Protein AF-A0A924IMX8-F1 (afdb_monomer)

Radius of gyration: 23.81 Å; Cα contacts (8 Å, |Δi|>4): 536; chains: 1; bounding box: 58×44×69 Å

Nearest PDB structures (foldseek):
  4q2c-assembly1_A  TM=9.270E-01  e=3.390E-22  Thermobaculum terrenum ATCC BAA-798
  4qqw-assembly2_C  TM=8.105E-01  e=8.960E-13  Thermobifida fusca YX
  4qqw-assembly5_A  TM=8.281E-01  e=1.588E-12  Thermobifida fusca YX
  4qqx-assembly6_G  TM=8.178E-01  e=2.692E-12  Thermobifida fusca YX
  4qqy-assembly1_A  TM=8.268E-01  e=4.180E-12  Thermobifida fusca YX

Mean predicted aligned error: 5.95 Å

Secondary structure (DSSP, 8-state):
---HHHHHTSEEEE-STT---EEEHHHHHHHHHHHHHHHHHHTS-HHHHHHHHHHHT--TTTHHHHHHHHHHGGGGGGSSHHHHTTS--TTHHHHHHHTT------S----HHHHHHHHHHHHHHHTS---HHHHHHHHHHHHTTTSSPPPHHHHHT--HHHH-HHHHHHHHHHHHHHHHHHHT--GGG--S---HHHHHHHHHHHHHHHHHHT-TTTS--SBS-TTSPPPPPHHHHHHHHHHHHHHHHHHTTTT-PPP-PPPPPHHHHHSS---HHHHHHHHHHHH--SS--------TTS-HHHHHHHHHHHHHHHTT---------TTS-HHHHHHHHHHHHHHHSTTS--------

Solvent-accessible surface area (backbone atoms only — not comparable to full-atom values): 19807 Å² total; per-residue (Å²): 134,84,54,75,60,29,56,51,42,42,60,62,44,70,52,59,81,88,45,50,28,29,23,25,28,59,56,50,23,43,32,14,10,33,27,34,33,47,40,55,74,55,53,51,37,65,65,59,52,49,50,46,26,63,30,25,52,36,53,85,83,44,40,53,34,51,50,13,34,55,33,24,52,25,61,49,16,37,60,16,34,37,44,5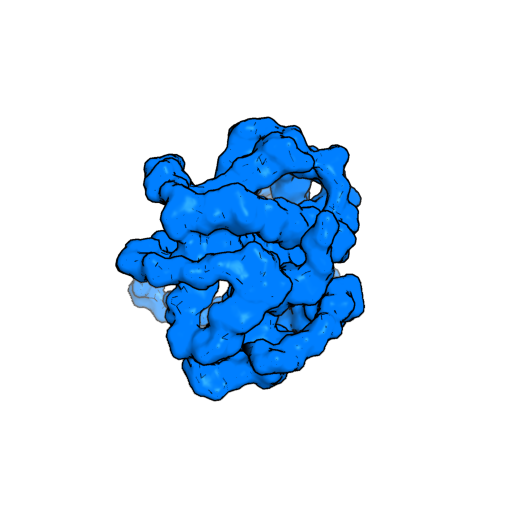8,55,68,61,88,42,89,43,50,58,57,26,31,46,66,45,75,42,77,81,52,92,74,94,68,61,73,64,38,33,37,43,9,28,39,53,45,21,52,45,32,36,74,77,43,68,33,55,70,67,36,19,47,38,49,14,27,18,34,12,14,38,86,79,52,64,57,48,76,66,61,34,66,68,62,45,52,80,41,44,46,38,72,71,32,49,52,53,44,52,50,50,55,50,50,46,23,61,70,44,72,52,55,63,89,63,47,58,76,37,44,43,72,69,36,26,52,53,48,16,52,47,36,27,55,15,43,58,59,40,65,33,55,92,62,45,62,63,80,29,71,39,53,92,65,67,73,83,73,60,64,64,65,46,43,60,52,39,40,54,32,34,55,50,46,36,51,76,68,43,57,56,51,72,62,74,94,65,76,92,73,56,64,38,75,55,72,72,48,79,74,51,74,63,33,49,50,31,44,54,48,38,75,69,55,90,62,95,79,88,85,86,88,90,73,69,90,87,70,51,64,66,58,23,50,50,51,23,48,52,48,40,28,66,76,68,59,49,72,89,85,83,87,87,72,60,95,88,57,74,62,65,65,60,47,56,54,50,51,54,43,48,49,56,68,36,70,90,43,68,76,80,80,81,89,82,132

Structure (mmCIF, N/CA/C/O backbone):
data_AF-A0A924IMX8-F1
#
_entry.id   AF-A0A924IMX8-F1
#
loop_
_atom_site.group_PDB
_atom_site.id
_atom_site.type_symbol
_atom_site.label_atom_id
_atom_site.label_alt_id
_atom_site.label_comp_id
_atom_site.label_asym_id
_atom_site.label_entity_id
_atom_site.label_seq_id
_atom_site.pdbx_PDB_ins_code
_atom_site.Cartn_x
_atom_site.Cartn_y
_atom_site.Cartn_z
_atom_site.occupancy
_atom_site.B_iso_or_equiv
_atom_site.auth_seq_id
_atom_site.auth_comp_id
_atom_site.auth_asym_id
_atom_site.auth_atom_id
_atom_site.pdbx_PDB_model_num
ATOM 1 N N . MET A 1 1 ? 8.972 4.323 -29.177 1.00 42.06 1 MET A N 1
ATOM 2 C CA . MET A 1 1 ? 7.826 3.582 -28.622 1.00 42.06 1 MET A CA 1
ATOM 3 C C . MET A 1 1 ? 8.347 2.219 -28.232 1.00 42.06 1 MET A C 1
ATOM 5 O O . MET A 1 1 ? 8.771 1.482 -29.110 1.00 42.06 1 MET A O 1
ATOM 9 N N . THR A 1 2 ? 8.465 1.963 -26.936 1.00 57.19 2 THR A N 1
ATOM 10 C CA . THR A 1 2 ? 8.770 0.636 -26.393 1.00 57.19 2 THR A CA 1
ATOM 11 C C . THR A 1 2 ? 7.554 -0.254 -26.657 1.00 57.19 2 THR A C 1
ATOM 13 O O . THR A 1 2 ? 6.433 0.172 -26.401 1.00 57.19 2 THR A O 1
ATOM 16 N N . ASP A 1 3 ? 7.763 -1.431 -27.240 1.00 71.69 3 ASP A N 1
ATOM 17 C CA . ASP A 1 3 ? 6.703 -2.412 -27.514 1.00 71.69 3 ASP A CA 1
ATOM 18 C C . ASP A 1 3 ? 6.101 -2.933 -26.191 1.00 71.69 3 ASP A C 1
ATOM 20 O O . ASP A 1 3 ? 6.837 -3.082 -25.215 1.00 71.69 3 ASP A O 1
ATOM 24 N N . GLU A 1 4 ? 4.802 -3.233 -26.112 1.00 71.06 4 GLU A N 1
ATOM 25 C CA . GLU A 1 4 ? 4.180 -3.738 -24.870 1.00 71.06 4 GLU A CA 1
ATOM 26 C C . GLU A 1 4 ? 4.840 -5.039 -24.395 1.00 71.06 4 GLU A C 1
ATOM 28 O O . GLU A 1 4 ? 5.067 -5.224 -23.195 1.00 71.06 4 GLU A O 1
ATOM 33 N N . LEU A 1 5 ? 5.263 -5.886 -25.340 1.00 77.50 5 LEU A N 1
ATOM 34 C CA . LEU A 1 5 ? 6.008 -7.110 -25.050 1.00 77.50 5 LEU A CA 1
ATOM 35 C C . LEU A 1 5 ? 7.343 -6.825 -24.339 1.00 77.50 5 LEU A C 1
ATOM 37 O O . LEU A 1 5 ? 7.773 -7.609 -23.493 1.00 77.50 5 LEU A O 1
ATOM 41 N N . SER A 1 6 ? 7.988 -5.689 -24.629 1.00 84.88 6 SER A N 1
ATOM 42 C CA . SER A 1 6 ? 9.257 -5.309 -23.989 1.00 84.88 6 SER A CA 1
ATOM 43 C C . SER A 1 6 ? 9.093 -5.039 -22.489 1.00 84.88 6 SER A C 1
ATOM 45 O O . SER A 1 6 ? 9.963 -5.410 -21.702 1.00 84.88 6 SER A O 1
ATOM 47 N N . LEU A 1 7 ? 7.953 -4.473 -22.074 1.00 91.81 7 LEU A N 1
ATOM 48 C CA . LEU A 1 7 ? 7.660 -4.191 -20.665 1.00 91.81 7 LEU A CA 1
ATOM 49 C C . LEU A 1 7 ? 7.380 -5.478 -19.878 1.00 91.81 7 LEU A C 1
ATOM 51 O O . LEU A 1 7 ? 7.683 -5.566 -18.689 1.00 91.81 7 LEU A O 1
ATOM 55 N N . GLN A 1 8 ? 6.833 -6.487 -20.555 1.00 93.06 8 GLN A N 1
ATOM 56 C CA . GLN A 1 8 ? 6.458 -7.775 -19.969 1.00 93.06 8 GLN A CA 1
ATOM 57 C C . GLN A 1 8 ? 7.639 -8.744 -19.823 1.00 93.06 8 GLN A C 1
ATOM 59 O O . GLN A 1 8 ? 7.529 -9.752 -19.129 1.00 93.06 8 GLN A O 1
ATOM 64 N N . CYS A 1 9 ? 8.783 -8.431 -20.438 1.00 93.56 9 CYS A N 1
ATOM 65 C CA . CYS A 1 9 ? 10.006 -9.223 -20.311 1.00 93.56 9 CYS A CA 1
ATOM 66 C C . CYS A 1 9 ? 10.742 -8.997 -18.978 1.00 93.56 9 CYS A C 1
ATOM 68 O O . CYS A 1 9 ? 11.601 -9.794 -18.613 1.00 93.56 9 CYS A O 1
ATOM 70 N N . LEU A 1 10 ? 10.429 -7.928 -18.242 1.00 94.94 10 LEU A N 1
ATOM 71 C CA . LEU A 1 10 ? 10.961 -7.709 -16.898 1.00 94.94 10 LEU A CA 1
ATOM 72 C C . LEU A 1 10 ? 10.147 -8.517 -15.890 1.00 94.94 10 LEU A C 1
ATOM 74 O O . LEU A 1 10 ? 8.921 -8.410 -15.863 1.00 94.94 10 LEU A O 1
ATOM 78 N N . TRP A 1 11 ? 10.805 -9.290 -15.029 1.00 95.12 11 TRP A N 1
ATOM 79 C CA . TRP A 1 11 ? 10.113 -10.091 -14.020 1.00 95.12 11 TRP A CA 1
ATOM 80 C C . TRP A 1 11 ? 9.910 -9.301 -12.719 1.00 95.12 11 TRP A C 1
ATOM 82 O O . TRP A 1 11 ? 10.781 -8.545 -12.284 1.00 95.12 11 TRP A O 1
ATOM 92 N N . GLY A 1 12 ? 8.743 -9.471 -12.095 1.00 94.31 12 GLY A N 1
ATOM 93 C CA . GLY A 1 12 ? 8.425 -8.944 -10.762 1.00 94.31 12 GLY A CA 1
ATOM 94 C C . GLY A 1 12 ? 8.467 -10.023 -9.679 1.00 94.31 12 GLY A C 1
ATOM 95 O O . GLY A 1 12 ? 8.851 -9.741 -8.537 1.00 94.31 12 GLY A O 1
ATOM 96 N N . LYS A 1 13 ? 8.113 -11.257 -10.059 1.00 93.94 13 LYS A N 1
ATOM 97 C CA . LYS A 1 13 ? 8.262 -12.489 -9.276 1.00 93.94 13 LYS A CA 1
ATOM 98 C C . LYS A 1 13 ? 8.774 -13.588 -10.205 1.00 93.94 13 LYS A C 1
ATOM 100 O O . LYS A 1 13 ? 8.393 -13.630 -11.373 1.00 93.94 13 LYS A O 1
ATOM 105 N N . TRP A 1 14 ? 9.605 -14.469 -9.677 1.00 91.50 14 TRP A N 1
ATOM 106 C CA . TRP A 1 14 ? 10.077 -15.655 -10.377 1.00 91.50 14 TRP A CA 1
ATOM 107 C C . TRP A 1 14 ? 9.652 -16.886 -9.587 1.00 91.50 14 TRP A C 1
ATOM 109 O O . TRP A 1 14 ? 9.568 -16.804 -8.357 1.00 91.50 14 TRP A O 1
ATOM 119 N N . GLY A 1 15 ? 9.377 -17.994 -10.274 1.00 84.00 15 GLY A N 1
ATOM 120 C CA . GLY A 1 15 ? 9.162 -19.276 -9.614 1.00 84.00 15 GLY A CA 1
ATOM 121 C C . GLY A 1 15 ? 10.414 -19.795 -8.914 1.00 84.00 15 GLY A C 1
ATOM 122 O O . GLY A 1 15 ? 11.356 -19.062 -8.603 1.00 84.00 15 GLY A O 1
ATOM 123 N N . GLN A 1 16 ? 10.435 -21.097 -8.651 1.00 82.25 16 GLN A N 1
ATOM 124 C CA . GLN A 1 16 ? 11.673 -21.738 -8.207 1.00 82.25 16 GLN A CA 1
ATOM 125 C C . GLN A 1 16 ? 12.771 -21.560 -9.281 1.00 82.25 16 GLN A C 1
ATOM 127 O O . GLN A 1 16 ? 12.439 -21.338 -10.443 1.00 82.25 16 GLN A O 1
ATOM 132 N N . PRO A 1 17 ? 14.070 -21.650 -8.943 1.00 74.19 17 PRO A N 1
ATOM 133 C CA . PRO A 1 17 ? 15.156 -21.352 -9.888 1.00 74.19 17 PRO A CA 1
ATOM 134 C C . PRO A 1 17 ? 15.075 -22.088 -11.238 1.00 74.19 17 PRO A C 1
ATOM 136 O O . PRO A 1 17 ? 15.415 -21.505 -12.266 1.00 74.19 17 PRO A O 1
ATOM 139 N N . ASP A 1 18 ? 14.567 -23.325 -11.241 1.00 77.69 18 ASP A N 1
ATOM 140 C CA . ASP A 1 18 ? 14.391 -24.161 -12.440 1.00 77.69 18 ASP A CA 1
ATOM 141 C C . ASP A 1 18 ? 12.997 -24.042 -13.088 1.00 77.69 18 ASP A C 1
ATOM 143 O O . ASP A 1 18 ? 12.737 -24.639 -14.134 1.00 77.69 18 ASP A O 1
ATOM 147 N N . ASP A 1 19 ? 12.082 -23.295 -12.467 1.00 82.62 19 ASP A N 1
ATOM 148 C CA . ASP A 1 19 ? 10.730 -23.069 -12.965 1.00 82.62 19 ASP A CA 1
ATOM 149 C C . ASP A 1 19 ? 10.773 -22.030 -14.100 1.00 82.62 19 ASP A C 1
ATOM 151 O O . ASP A 1 19 ? 11.263 -20.913 -13.896 1.00 82.62 19 ASP A O 1
ATOM 155 N N . PRO A 1 20 ? 10.292 -22.370 -15.310 1.00 86.69 20 PRO A N 1
ATOM 156 C CA . PRO A 1 20 ? 10.234 -21.425 -16.416 1.00 86.69 20 PRO A CA 1
ATOM 157 C C . PRO A 1 20 ? 9.101 -20.406 -16.262 1.00 86.69 20 PRO A C 1
ATOM 159 O O . PRO A 1 20 ? 8.987 -19.513 -17.104 1.00 86.69 20 PRO A O 1
ATOM 162 N N . SER A 1 21 ? 8.256 -20.531 -15.238 1.00 91.81 21 SER A N 1
ATOM 163 C CA . SER A 1 21 ? 7.191 -19.581 -14.973 1.00 91.81 21 SER A CA 1
ATOM 164 C C . SER A 1 21 ? 7.691 -18.362 -14.203 1.00 91.81 21 SER A C 1
ATOM 166 O O . SER A 1 21 ? 8.491 -18.432 -13.266 1.00 91.81 21 SER A O 1
ATOM 168 N N . PHE A 1 22 ? 7.184 -17.206 -14.606 1.00 94.19 22 PHE A N 1
ATOM 169 C CA . PHE A 1 22 ? 7.437 -15.957 -13.918 1.00 94.19 22 PHE A CA 1
ATOM 170 C C . PHE A 1 22 ? 6.219 -15.053 -14.020 1.00 94.19 22 PHE A C 1
ATOM 172 O O . PHE A 1 22 ? 5.336 -15.208 -14.869 1.00 94.19 22 PHE A O 1
ATOM 179 N N . HIS A 1 23 ? 6.174 -14.082 -13.125 1.00 96.38 23 HIS A N 1
ATOM 180 C CA . HIS A 1 23 ? 5.163 -13.051 -13.153 1.00 96.38 23 HIS A CA 1
ATOM 181 C C . HIS A 1 23 ? 5.798 -11.752 -13.659 1.00 96.38 23 HIS A C 1
ATOM 183 O O . HIS A 1 23 ? 6.709 -11.234 -12.995 1.00 96.38 23 HIS A O 1
ATOM 189 N N . PRO A 1 24 ? 5.372 -11.227 -14.826 1.00 97.25 24 PRO 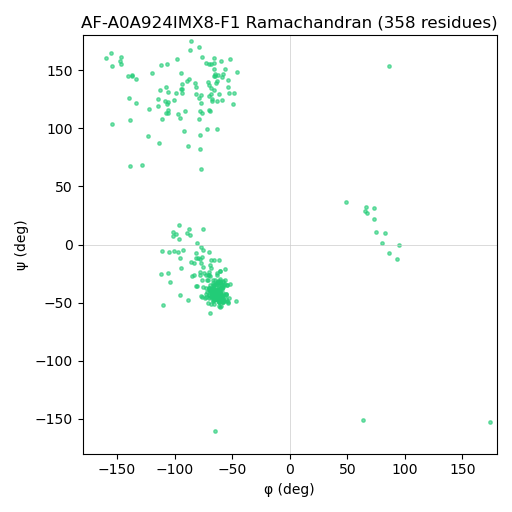A N 1
ATOM 190 C CA . PRO A 1 24 ? 5.869 -9.961 -15.344 1.00 97.25 24 PRO A CA 1
ATOM 191 C C . PRO A 1 24 ? 5.717 -8.843 -14.317 1.00 97.25 24 PRO A C 1
ATOM 193 O O . PRO A 1 24 ? 4.710 -8.761 -13.614 1.00 97.25 24 PRO A O 1
ATOM 196 N N . LEU A 1 25 ? 6.706 -7.955 -14.251 1.00 97.75 25 LEU A N 1
ATOM 197 C CA . LEU A 1 25 ? 6.714 -6.822 -13.331 1.00 97.75 25 LEU A CA 1
ATOM 198 C C . LEU A 1 25 ? 5.453 -5.976 -13.508 1.00 97.75 25 LEU A C 1
ATOM 200 O O . LEU A 1 25 ? 4.776 -5.687 -12.533 1.00 97.75 25 LEU A O 1
ATOM 204 N N . VAL A 1 26 ? 5.090 -5.661 -14.752 1.00 98.00 26 VAL A N 1
ATOM 205 C CA . VAL A 1 26 ? 3.876 -4.891 -15.051 1.00 98.00 26 VAL A CA 1
ATOM 206 C C . VAL A 1 26 ? 2.587 -5.591 -14.613 1.00 98.00 26 VAL A C 1
ATOM 208 O O . VAL A 1 26 ? 1.653 -4.907 -14.220 1.00 98.00 26 VAL A O 1
ATOM 211 N N . CYS A 1 27 ? 2.531 -6.927 -14.618 1.00 98.25 27 CYS A N 1
ATOM 212 C CA . CYS A 1 27 ? 1.375 -7.661 -14.096 1.00 98.25 27 CYS A CA 1
ATOM 213 C C . CYS A 1 27 ? 1.303 -7.533 -12.563 1.00 98.25 27 CYS A C 1
ATOM 215 O O . CYS A 1 27 ? 0.253 -7.158 -12.050 1.00 98.25 27 CYS A O 1
ATOM 217 N N . HIS A 1 28 ? 2.438 -7.668 -11.856 1.00 98.50 28 HIS A N 1
ATOM 218 C CA . HIS A 1 28 ? 2.502 -7.466 -10.396 1.00 98.50 28 HIS A CA 1
ATOM 219 C C . HIS A 1 28 ? 2.074 -6.047 -10.009 1.00 98.50 28 HIS A C 1
ATOM 221 O O . HIS A 1 28 ? 1.323 -5.828 -9.063 1.00 98.50 28 HIS A O 1
ATOM 227 N N . MET A 1 29 ? 2.542 -5.053 -10.764 1.00 98.62 29 MET A N 1
ATOM 228 C CA . MET A 1 29 ? 2.187 -3.649 -10.555 1.00 98.62 29 MET A CA 1
ATOM 229 C C . MET A 1 29 ? 0.678 -3.420 -10.729 1.00 98.62 29 MET A C 1
ATOM 231 O O . MET A 1 29 ? 0.075 -2.695 -9.935 1.00 98.62 29 MET A O 1
ATOM 235 N N . ILE A 1 30 ? 0.053 -4.075 -11.714 1.00 98.81 30 ILE A N 1
ATOM 236 C CA . ILE A 1 30 ? -1.403 -4.050 -11.890 1.00 98.81 30 ILE A CA 1
ATOM 237 C C . ILE A 1 30 ? -2.101 -4.718 -10.704 1.00 98.81 30 ILE A C 1
ATOM 239 O O . ILE A 1 30 ? -3.023 -4.112 -10.159 1.00 98.81 30 ILE A O 1
ATOM 243 N N . ASP A 1 31 ? -1.649 -5.898 -10.271 1.00 98.81 31 ASP A N 1
ATOM 244 C CA . ASP A 1 31 ? -2.217 -6.634 -9.132 1.00 98.81 31 ASP A CA 1
ATOM 245 C C . ASP A 1 31 ? -2.251 -5.763 -7.869 1.00 98.81 31 ASP A C 1
ATOM 247 O O . ASP A 1 31 ? -3.296 -5.603 -7.234 1.00 98.81 31 ASP A O 1
ATOM 251 N N . VAL A 1 32 ? -1.133 -5.113 -7.543 1.00 98.75 32 VAL A N 1
ATOM 252 C CA . VAL A 1 32 ? -1.042 -4.222 -6.378 1.00 98.75 32 VAL A CA 1
ATOM 253 C C . VAL A 1 32 ? -1.928 -2.986 -6.538 1.00 98.75 32 VAL A C 1
ATOM 255 O O . VAL A 1 32 ? -2.610 -2.595 -5.588 1.00 98.75 32 VAL A O 1
ATOM 258 N N . GLY A 1 33 ? -1.988 -2.394 -7.733 1.00 98.69 33 GLY A N 1
ATOM 259 C CA . GLY A 1 33 ? -2.858 -1.247 -7.997 1.00 98.69 33 GLY A CA 1
ATOM 260 C C . GLY A 1 33 ? -4.349 -1.573 -7.845 1.00 98.69 33 GLY A C 1
ATOM 261 O O . GLY A 1 33 ? -5.074 -0.831 -7.176 1.00 98.69 33 GLY A O 1
ATOM 262 N N . VAL A 1 34 ? -4.818 -2.709 -8.381 1.00 98.75 34 VAL A N 1
ATOM 263 C CA . VAL A 1 34 ? -6.230 -3.124 -8.244 1.00 98.75 34 VAL A CA 1
ATOM 264 C C . VAL A 1 34 ? -6.577 -3.560 -6.820 1.00 98.75 34 VAL A C 1
ATOM 266 O O . VAL A 1 34 ? -7.707 -3.354 -6.372 1.00 98.75 34 VAL A O 1
ATOM 269 N N . VAL A 1 35 ? -5.621 -4.119 -6.073 1.00 98.75 35 VAL A N 1
ATOM 270 C CA . VAL A 1 35 ? -5.811 -4.407 -4.647 1.00 98.75 35 VAL A CA 1
ATOM 271 C C . VAL A 1 35 ? -5.925 -3.110 -3.849 1.00 98.75 35 VAL A C 1
ATOM 273 O O . VAL A 1 35 ? -6.836 -2.997 -3.029 1.00 98.75 35 VAL A O 1
ATOM 276 N N . ALA A 1 36 ? -5.064 -2.120 -4.094 1.00 98.56 36 ALA A N 1
ATOM 277 C CA . ALA A 1 36 ? -5.143 -0.820 -3.427 1.00 98.56 36 ALA A CA 1
ATOM 278 C C . ALA A 1 36 ? -6.482 -0.115 -3.713 1.00 98.56 36 ALA A C 1
ATOM 280 O O . ALA A 1 36 ? -7.119 0.395 -2.787 1.00 98.56 36 ALA A O 1
ATOM 281 N N . GLU A 1 37 ? -6.958 -0.164 -4.963 1.00 97.94 37 GLU A N 1
ATOM 282 C CA . GLU A 1 37 ? -8.293 0.308 -5.350 1.00 97.94 37 GLU A CA 1
ATOM 283 C C . GLU A 1 37 ? -9.402 -0.414 -4.564 1.00 97.94 37 GLU A C 1
ATOM 285 O O . GLU A 1 37 ? -10.296 0.220 -3.992 1.00 97.94 37 GLU A O 1
ATOM 290 N N . ALA A 1 38 ? -9.333 -1.744 -4.481 1.00 97.62 38 ALA A N 1
ATOM 291 C CA . ALA A 1 38 ? -10.327 -2.544 -3.776 1.00 97.62 38 ALA A CA 1
ATOM 292 C C . ALA A 1 38 ? -10.314 -2.296 -2.256 1.00 97.62 38 ALA A C 1
ATOM 294 O O . ALA A 1 38 ? -11.385 -2.206 -1.648 1.00 97.62 38 ALA A O 1
ATOM 295 N N . LEU A 1 39 ? -9.135 -2.138 -1.645 1.00 96.94 39 LEU A N 1
ATOM 296 C CA . LEU A 1 39 ? -8.973 -1.770 -0.234 1.00 96.94 39 LEU A CA 1
ATOM 297 C C . LEU A 1 39 ? -9.597 -0.402 0.047 1.00 96.94 39 LEU A C 1
ATOM 299 O O . LEU A 1 39 ? -10.382 -0.262 0.989 1.00 96.94 39 LEU A O 1
ATOM 303 N N . LEU A 1 40 ? -9.312 0.590 -0.799 1.00 95.81 40 LEU A N 1
ATOM 304 C CA . LEU A 1 40 ? -9.892 1.926 -0.693 1.00 95.81 40 LEU A CA 1
ATOM 305 C C . LEU A 1 40 ? -11.424 1.877 -0.789 1.00 95.81 40 LEU A C 1
ATOM 307 O O . LEU A 1 40 ? -12.112 2.494 0.022 1.00 95.81 40 LEU A O 1
ATOM 311 N N . ALA A 1 41 ? -11.965 1.133 -1.755 1.00 93.69 41 ALA A N 1
ATOM 312 C CA . ALA A 1 41 ? -13.400 1.092 -2.017 1.00 93.69 41 ALA A CA 1
ATOM 313 C C . ALA A 1 41 ? -14.195 0.270 -0.988 1.00 93.69 41 ALA A C 1
ATOM 315 O O . ALA A 1 41 ? -15.334 0.625 -0.671 1.00 93.69 41 ALA A O 1
ATOM 316 N N . ARG A 1 42 ? -13.629 -0.839 -0.495 1.00 91.25 42 ARG A N 1
ATOM 317 C CA . ARG A 1 42 ? -14.377 -1.856 0.269 1.00 91.25 42 ARG A CA 1
ATOM 318 C C . ARG A 1 42 ? -13.993 -1.943 1.739 1.00 91.25 42 ARG A C 1
ATOM 320 O O . ARG A 1 42 ? -14.828 -2.364 2.533 1.00 91.25 42 ARG A O 1
ATOM 327 N N . VAL A 1 43 ? -12.774 -1.546 2.100 1.00 90.62 43 VAL A N 1
ATOM 328 C CA . VAL A 1 43 ? -12.232 -1.750 3.452 1.00 90.62 43 VAL A CA 1
ATOM 329 C C . VAL A 1 43 ? -12.109 -0.424 4.195 1.00 90.62 43 VAL A C 1
ATOM 331 O O . VAL A 1 43 ? -12.642 -0.278 5.296 1.00 90.62 43 VAL A O 1
ATOM 334 N N . LEU A 1 44 ? -11.460 0.573 3.587 1.00 90.88 44 LEU A N 1
ATOM 335 C CA . LEU A 1 44 ? -11.152 1.825 4.274 1.00 90.88 44 LEU A CA 1
ATOM 336 C C . LEU A 1 44 ? -12.416 2.657 4.584 1.00 90.88 44 LEU A C 1
ATOM 338 O O . LEU A 1 44 ? -13.274 2.859 3.714 1.00 90.88 44 LEU A O 1
ATOM 342 N N . PRO A 1 45 ? -12.544 3.197 5.813 1.00 87.81 45 PRO A N 1
ATOM 343 C CA . PRO A 1 45 ? -13.659 4.068 6.163 1.00 87.81 45 PRO A CA 1
ATOM 344 C C . PRO A 1 45 ? -13.609 5.381 5.367 1.00 87.81 45 PRO A C 1
ATOM 346 O O . PRO A 1 45 ? -12.579 5.778 4.815 1.00 87.81 45 PRO A O 1
ATOM 349 N N . SER A 1 46 ? -14.747 6.075 5.291 1.00 88.75 46 SER A N 1
ATOM 350 C CA . SER A 1 46 ? -14.846 7.387 4.627 1.00 88.75 46 SER A CA 1
ATOM 351 C C . SER A 1 46 ? -13.874 8.413 5.215 1.00 88.75 46 SER A C 1
ATOM 353 O O . SER A 1 46 ? -13.311 9.201 4.463 1.00 88.75 46 SER A O 1
ATOM 355 N N . SER A 1 47 ? -13.615 8.362 6.524 1.00 88.81 47 SER A N 1
ATOM 356 C CA . SER A 1 47 ? -12.655 9.236 7.205 1.00 88.81 47 SER A CA 1
ATOM 357 C C . SER A 1 47 ? -11.222 9.060 6.689 1.00 88.81 47 SER A C 1
ATOM 359 O O . SER A 1 47 ? -10.578 10.045 6.338 1.00 88.81 47 SER A O 1
ATOM 361 N N . THR A 1 48 ? -10.730 7.824 6.556 1.00 92.00 48 THR A N 1
ATOM 362 C CA . THR A 1 48 ? -9.395 7.549 5.993 1.00 92.00 48 THR A CA 1
ATOM 363 C C . THR A 1 48 ? -9.313 7.941 4.521 1.00 92.00 48 THR A C 1
ATOM 365 O O . THR A 1 48 ? -8.317 8.524 4.099 1.00 92.00 48 THR A O 1
ATOM 368 N N . ARG A 1 49 ? -10.371 7.686 3.739 1.00 94.69 49 ARG A N 1
ATOM 369 C CA . ARG A 1 49 ? -10.448 8.138 2.339 1.00 94.69 49 ARG A CA 1
ATOM 370 C C . ARG A 1 49 ? -10.369 9.659 2.229 1.00 94.69 49 ARG A C 1
ATOM 372 O O . ARG A 1 49 ? -9.649 10.166 1.378 1.00 94.69 49 ARG A O 1
ATOM 379 N N . HIS A 1 50 ? -11.066 10.373 3.109 1.00 93.81 50 HIS A N 1
ATOM 380 C CA . HIS A 1 50 ? -11.034 11.830 3.161 1.00 93.81 50 HIS A CA 1
ATOM 381 C C . HIS A 1 50 ? -9.652 12.366 3.563 1.00 93.81 50 HIS A C 1
ATOM 383 O O . HIS A 1 50 ? -9.170 13.309 2.942 1.00 93.81 50 HIS A O 1
ATOM 389 N N . LEU A 1 51 ? -8.984 11.734 4.537 1.00 94.56 51 LEU A N 1
ATOM 390 C CA . LEU A 1 51 ? -7.603 12.068 4.908 1.00 94.56 51 LEU A CA 1
ATOM 391 C C . LEU A 1 51 ? -6.649 11.914 3.718 1.00 94.56 51 LEU A C 1
ATOM 393 O O . LEU A 1 51 ? -5.922 12.852 3.408 1.00 94.56 51 LEU A O 1
ATOM 397 N N . LEU A 1 52 ? -6.705 10.777 3.013 1.00 97.31 52 LEU A N 1
ATOM 398 C CA . LEU A 1 52 ? -5.899 10.543 1.810 1.00 97.31 52 LEU A CA 1
ATOM 399 C C . LEU A 1 52 ? -6.200 11.571 0.713 1.00 97.31 52 LEU A C 1
ATOM 401 O O . LEU A 1 52 ? -5.280 12.100 0.099 1.00 97.31 52 LEU A O 1
ATOM 405 N N . GLN A 1 53 ? -7.475 11.888 0.484 1.00 97.50 53 GLN A N 1
ATOM 406 C CA . GLN A 1 53 ? -7.887 12.872 -0.515 1.00 97.50 53 GLN A CA 1
ATOM 407 C C . GLN A 1 53 ? -7.318 14.264 -0.220 1.00 97.50 53 GLN A C 1
ATOM 409 O O . GLN A 1 53 ? -6.679 14.865 -1.084 1.00 97.50 53 GLN A O 1
ATOM 414 N N . CYS A 1 54 ? -7.549 14.774 0.991 1.00 97.12 54 CYS A N 1
ATOM 415 C CA . CYS A 1 54 ? -7.088 16.096 1.405 1.00 97.12 54 CYS A CA 1
ATOM 416 C C . CYS A 1 54 ? -5.562 16.164 1.430 1.00 97.12 54 CYS A C 1
ATOM 418 O O . CYS A 1 54 ? -4.981 17.114 0.908 1.00 97.12 54 CYS A O 1
ATOM 420 N N . GLY A 1 55 ? -4.914 15.142 1.982 1.00 97.31 55 GLY A N 1
ATOM 421 C CA . GLY A 1 55 ? -3.467 15.083 2.103 1.00 97.31 55 GLY A CA 1
ATOM 422 C C . GLY A 1 55 ? -2.728 14.915 0.779 1.00 97.31 55 GLY A C 1
ATOM 423 O O . GLY A 1 55 ? -1.604 15.391 0.674 1.00 97.31 55 GLY A O 1
ATOM 424 N N . LEU A 1 56 ? -3.359 14.313 -0.240 1.00 97.56 56 LEU A N 1
ATOM 425 C CA . LEU A 1 56 ? -2.842 14.278 -1.615 1.00 97.56 56 LEU A CA 1
ATOM 426 C C . LEU A 1 56 ? -3.228 15.522 -2.440 1.00 97.56 56 LEU A C 1
ATOM 428 O O . LEU A 1 56 ? -2.674 15.758 -3.512 1.00 97.56 56 LEU A O 1
ATOM 432 N N . GLY A 1 57 ? -4.199 16.316 -1.979 1.00 97.25 57 GLY A N 1
ATOM 433 C CA . GLY A 1 57 ? -4.723 17.461 -2.730 1.00 97.25 57 GLY A CA 1
ATOM 434 C C . GLY A 1 57 ? -5.442 17.071 -4.027 1.00 97.25 57 GLY A C 1
ATOM 435 O O . GLY A 1 57 ? -5.450 17.839 -4.984 1.00 97.25 57 GLY A O 1
ATOM 436 N N . VAL A 1 58 ? -6.032 15.873 -4.080 1.00 97.25 58 VAL A N 1
ATOM 437 C CA . VAL A 1 58 ? -6.728 15.356 -5.271 1.00 97.25 58 VAL A CA 1
ATOM 438 C C . VAL A 1 58 ? -8.239 15.566 -5.183 1.00 97.25 58 VAL A C 1
ATOM 440 O O . VAL A 1 58 ? -8.816 15.735 -4.103 1.00 97.25 58 VAL A O 1
ATOM 443 N N . THR A 1 59 ? -8.919 15.531 -6.329 1.00 96.38 59 THR A N 1
ATOM 444 C CA . THR A 1 59 ? -10.387 15.562 -6.361 1.00 96.38 59 THR A CA 1
ATOM 445 C C . THR A 1 59 ? -10.971 14.243 -5.830 1.00 96.38 59 THR A C 1
ATOM 447 O O . THR A 1 59 ? -10.320 13.196 -5.917 1.00 96.38 59 THR A O 1
ATOM 450 N N . PRO A 1 60 ? -12.218 14.241 -5.315 1.00 94.94 60 PRO A N 1
ATOM 451 C CA . PRO A 1 60 ? -12.892 13.003 -4.917 1.00 94.94 60 PRO A CA 1
ATOM 452 C C . PRO A 1 60 ? -12.954 11.955 -6.039 1.00 94.94 60 PRO A C 1
ATOM 454 O O . PRO A 1 60 ? -12.871 10.759 -5.773 1.00 94.94 60 PRO A O 1
ATOM 457 N N . GLN A 1 61 ? -13.095 12.406 -7.288 1.00 94.62 61 GLN A N 1
ATOM 458 C CA . GLN A 1 61 ? -13.184 11.554 -8.473 1.00 94.62 61 GLN A CA 1
ATOM 459 C C . GLN A 1 61 ? -11.832 10.923 -8.826 1.00 94.62 61 GLN A C 1
ATOM 461 O O . GLN A 1 61 ? -11.791 9.756 -9.207 1.00 94.62 61 GLN A O 1
ATOM 466 N N . ALA A 1 62 ? -10.731 11.661 -8.648 1.00 96.81 62 ALA A N 1
ATOM 467 C CA . ALA A 1 62 ? -9.391 11.184 -8.976 1.00 96.81 62 ALA A CA 1
ATOM 468 C C . ALA A 1 62 ? -8.817 10.224 -7.920 1.00 96.81 62 ALA A C 1
ATOM 470 O O . ALA A 1 62 ? -8.001 9.369 -8.266 1.00 96.81 62 ALA A O 1
ATOM 471 N N . LEU A 1 63 ? -9.248 10.318 -6.651 1.00 97.50 63 LEU A N 1
ATOM 472 C CA . LEU A 1 63 ? -8.643 9.595 -5.522 1.00 97.50 63 LEU A CA 1
ATOM 473 C C . LEU A 1 63 ? -8.396 8.105 -5.800 1.00 97.50 63 LEU A C 1
ATOM 475 O O . LEU A 1 63 ? -7.298 7.618 -5.554 1.00 97.50 63 LEU A O 1
ATOM 479 N N . SER A 1 64 ? -9.400 7.389 -6.313 1.00 97.75 64 SER A N 1
ATOM 480 C CA . SER A 1 64 ? -9.298 5.943 -6.557 1.00 97.75 64 SER A CA 1
ATOM 481 C C . SER A 1 64 ? -8.198 5.609 -7.565 1.00 97.75 64 SER A C 1
ATOM 483 O O . SER A 1 64 ? -7.297 4.829 -7.263 1.00 97.75 64 SER A O 1
ATOM 485 N N . SER A 1 65 ? -8.238 6.262 -8.730 1.00 97.75 65 SER A N 1
ATOM 486 C CA . SER A 1 65 ? -7.252 6.075 -9.799 1.00 97.75 65 SER A CA 1
ATOM 487 C C . SER A 1 65 ? -5.838 6.473 -9.364 1.00 97.75 65 SER A C 1
ATOM 489 O O . SER A 1 65 ? -4.884 5.751 -9.643 1.00 97.75 65 SER A O 1
ATOM 491 N N . GLN A 1 66 ? -5.705 7.562 -8.598 1.00 97.75 66 GLN A N 1
ATOM 492 C CA . GLN A 1 66 ? -4.418 8.041 -8.094 1.00 97.75 66 GLN A CA 1
ATOM 493 C C . GLN A 1 66 ? -3.815 7.069 -7.078 1.00 97.75 66 GLN A C 1
ATOM 495 O O . GLN A 1 66 ? -2.641 6.731 -7.180 1.00 97.75 66 GLN A O 1
ATOM 500 N N . ILE A 1 67 ? -4.608 6.561 -6.131 1.00 98.19 67 ILE A N 1
ATOM 501 C CA . ILE A 1 67 ? -4.143 5.550 -5.171 1.00 98.19 67 ILE A CA 1
ATOM 502 C C . ILE A 1 67 ? -3.713 4.268 -5.891 1.00 98.19 67 ILE A C 1
ATOM 504 O O . ILE A 1 67 ? -2.641 3.741 -5.593 1.00 98.19 67 ILE A O 1
ATOM 508 N N . ALA A 1 68 ? -4.507 3.792 -6.853 1.00 98.50 68 ALA A N 1
ATOM 509 C CA . ALA A 1 68 ? -4.187 2.595 -7.625 1.00 98.50 68 ALA A CA 1
ATOM 510 C C . ALA A 1 68 ? -2.885 2.763 -8.425 1.00 98.50 68 ALA A C 1
ATOM 512 O O . ALA A 1 68 ? -2.001 1.908 -8.364 1.00 98.50 68 ALA A O 1
ATOM 513 N N . TRP A 1 69 ? -2.720 3.899 -9.108 1.00 98.50 69 TRP A N 1
ATOM 514 C CA . TRP A 1 69 ? -1.512 4.206 -9.869 1.00 98.50 69 TRP A CA 1
ATOM 515 C C . TRP A 1 69 ? -0.277 4.365 -8.975 1.00 98.50 69 TRP A C 1
ATOM 517 O O . TRP A 1 69 ? 0.741 3.719 -9.232 1.00 98.50 69 TRP A O 1
ATOM 527 N N . LEU A 1 70 ? -0.357 5.139 -7.888 1.00 97.94 70 LEU A N 1
ATOM 528 C CA . LEU A 1 70 ? 0.759 5.305 -6.950 1.00 97.94 70 LEU A CA 1
ATOM 529 C C . LEU A 1 70 ? 1.179 3.970 -6.316 1.00 97.94 70 LEU A C 1
ATOM 531 O O . LEU A 1 70 ? 2.373 3.704 -6.183 1.00 97.94 70 LEU A O 1
ATOM 535 N N . ALA A 1 71 ? 0.217 3.109 -5.971 1.00 98.50 71 ALA A N 1
ATOM 536 C CA . ALA A 1 71 ? 0.508 1.768 -5.471 1.00 98.50 71 ALA A CA 1
ATOM 537 C C . ALA A 1 71 ? 1.125 0.868 -6.548 1.00 98.50 71 ALA A C 1
ATOM 539 O O . ALA A 1 71 ? 2.063 0.123 -6.262 1.00 98.50 71 ALA A O 1
ATOM 540 N N . SER A 1 72 ? 0.671 0.972 -7.799 1.00 98.50 72 SER A N 1
ATOM 541 C CA . SER A 1 72 ? 1.225 0.175 -8.896 1.00 98.50 72 SER A CA 1
ATOM 542 C C . SER A 1 72 ? 2.717 0.437 -9.115 1.00 98.50 72 SER A C 1
ATOM 544 O O . SER A 1 72 ? 3.452 -0.486 -9.435 1.00 98.50 72 SER A O 1
ATOM 546 N N . ILE A 1 73 ? 3.213 1.650 -8.847 1.00 97.81 73 ILE A N 1
ATOM 547 C CA . ILE A 1 73 ? 4.622 2.015 -9.071 1.00 97.81 73 ILE A CA 1
ATOM 548 C C . ILE A 1 73 ? 5.564 1.739 -7.880 1.00 97.81 73 ILE A C 1
ATOM 550 O O . ILE A 1 73 ? 6.734 2.122 -7.929 1.00 97.81 73 ILE A O 1
ATOM 554 N N . HIS A 1 74 ? 5.106 1.031 -6.838 1.00 97.19 74 HIS A N 1
ATOM 555 C CA . HIS A 1 74 ? 5.916 0.643 -5.663 1.00 97.19 74 HIS A CA 1
ATOM 556 C C . HIS A 1 74 ? 7.192 -0.123 -6.011 1.00 97.19 74 HIS A C 1
ATOM 558 O O . HIS A 1 74 ? 8.278 0.175 -5.502 1.00 97.19 74 HIS A O 1
ATOM 564 N N . ASP A 1 75 ? 7.075 -1.051 -6.951 1.00 97.69 75 ASP A N 1
ATOM 565 C CA . ASP A 1 75 ? 8.134 -1.962 -7.360 1.00 97.69 75 ASP A CA 1
ATOM 566 C C . ASP A 1 75 ? 8.905 -1.475 -8.595 1.00 97.69 75 ASP A C 1
ATOM 568 O O . ASP A 1 75 ? 9.648 -2.241 -9.205 1.00 97.69 75 ASP A O 1
ATOM 572 N N . LEU A 1 76 ? 8.799 -0.192 -8.963 1.00 97.44 76 LEU A N 1
ATOM 573 C CA . LEU A 1 76 ? 9.473 0.350 -10.150 1.00 97.44 76 LEU A CA 1
ATOM 574 C C . LEU A 1 76 ? 10.999 0.124 -10.138 1.00 97.44 76 LEU A C 1
ATOM 576 O O . LEU A 1 76 ? 11.613 -0.074 -11.185 1.00 97.44 76 LEU A O 1
ATOM 580 N N . GLY A 1 77 ? 11.615 0.086 -8.957 1.00 96.31 77 GLY A N 1
ATOM 581 C CA . GLY A 1 77 ? 13.027 -0.236 -8.766 1.00 96.31 77 GLY A CA 1
ATOM 582 C C . GLY A 1 77 ? 13.416 -1.670 -9.136 1.00 96.31 77 GLY A C 1
ATOM 583 O O . GLY A 1 77 ? 14.607 -1.944 -9.288 1.00 96.31 77 GLY A O 1
ATOM 584 N N . LYS A 1 78 ? 12.452 -2.581 -9.331 1.00 96.75 78 LYS A N 1
ATOM 585 C CA . LYS A 1 78 ? 12.697 -3.920 -9.890 1.00 96.75 78 LYS A CA 1
ATOM 586 C C . LYS A 1 78 ? 13.064 -3.879 -11.370 1.00 96.75 78 LYS A C 1
ATOM 588 O O . LYS A 1 78 ? 13.751 -4.781 -11.847 1.00 96.75 78 LYS A O 1
ATOM 593 N N . ALA A 1 79 ? 12.675 -2.823 -12.086 1.00 96.44 79 ALA A N 1
ATOM 594 C CA . ALA A 1 79 ? 13.193 -2.511 -13.415 1.00 96.44 79 ALA A CA 1
ATOM 595 C C . ALA A 1 79 ? 14.590 -1.879 -13.286 1.00 96.44 79 ALA A C 1
ATOM 597 O O . ALA A 1 79 ? 14.800 -0.697 -13.571 1.00 96.44 79 ALA A O 1
ATOM 598 N N . SER A 1 80 ? 15.541 -2.671 -12.794 1.00 95.00 80 SER A N 1
ATOM 599 C CA . SER A 1 80 ? 16.950 -2.314 -12.653 1.00 95.00 80 SER A CA 1
ATOM 600 C C . SER A 1 80 ? 17.843 -3.539 -12.861 1.00 95.00 80 SER A C 1
ATOM 602 O O . SER A 1 80 ? 17.405 -4.665 -12.595 1.00 95.00 80 SER A O 1
ATOM 604 N N . PRO A 1 81 ? 19.112 -3.347 -13.258 1.00 93.00 81 PRO A N 1
ATOM 605 C CA . PRO A 1 81 ? 20.088 -4.430 -13.285 1.00 93.00 81 PRO A CA 1
ATOM 606 C C . PRO A 1 81 ? 20.240 -5.132 -11.934 1.00 93.00 81 PRO A C 1
ATOM 608 O O . PRO A 1 81 ? 20.254 -6.361 -11.881 1.00 93.00 81 PRO A O 1
ATOM 611 N N . ALA A 1 82 ? 20.284 -4.352 -10.845 1.00 92.75 82 ALA A N 1
ATOM 612 C CA . ALA A 1 82 ? 20.482 -4.864 -9.492 1.00 92.75 82 ALA A CA 1
ATOM 613 C C . ALA A 1 82 ? 19.415 -5.887 -9.084 1.00 92.75 82 ALA A C 1
ATOM 615 O O . ALA A 1 82 ? 19.732 -6.856 -8.394 1.00 92.75 82 ALA A O 1
ATOM 616 N N . PHE A 1 83 ? 18.167 -5.682 -9.515 1.00 93.75 83 PHE A N 1
ATOM 617 C CA . PHE A 1 83 ? 17.077 -6.606 -9.228 1.00 93.75 83 PHE A CA 1
ATOM 618 C C . PHE A 1 83 ? 16.955 -7.714 -10.277 1.00 93.75 83 PHE A C 1
ATOM 620 O O . PHE A 1 83 ? 16.881 -8.883 -9.910 1.00 93.75 83 PHE A O 1
ATOM 627 N N . GLN A 1 84 ? 16.970 -7.385 -11.574 1.00 93.19 84 GLN A N 1
ATOM 628 C CA . GLN A 1 84 ? 16.763 -8.390 -12.626 1.00 93.19 84 GLN A CA 1
ATOM 629 C C . GLN A 1 84 ? 17.863 -9.464 -12.639 1.00 93.19 84 GLN A C 1
ATOM 631 O O . GLN A 1 84 ? 17.585 -10.596 -13.024 1.00 93.19 84 GLN A O 1
ATOM 636 N N . GLY A 1 85 ? 19.072 -9.143 -12.162 1.00 88.56 85 GLY A N 1
ATOM 637 C CA . GLY A 1 85 ? 20.175 -10.093 -11.986 1.00 88.56 85 GLY A CA 1
ATOM 638 C C . GLY A 1 85 ? 20.114 -10.961 -10.718 1.00 88.56 85 GLY A C 1
ATOM 639 O O . GLY A 1 85 ? 21.042 -11.733 -10.483 1.00 88.56 85 GLY A O 1
ATOM 640 N N . LEU A 1 86 ? 19.077 -10.845 -9.871 1.00 87.81 86 LEU A N 1
ATOM 641 C CA . LEU A 1 86 ? 18.933 -11.660 -8.649 1.00 87.81 86 LEU A CA 1
ATOM 642 C C . LEU A 1 86 ? 18.712 -13.143 -8.932 1.00 87.81 86 LEU A C 1
ATOM 644 O O . LEU A 1 86 ? 19.150 -13.977 -8.144 1.00 87.81 86 LEU A O 1
ATOM 648 N N . VAL A 1 87 ? 18.036 -13.463 -10.032 1.00 83.56 87 VAL A N 1
ATOM 649 C CA . VAL A 1 87 ? 17.747 -14.841 -10.418 1.00 83.56 87 VAL A CA 1
ATOM 650 C C . VAL A 1 87 ? 18.793 -15.289 -11.433 1.00 83.56 87 VAL A C 1
ATOM 652 O O . VAL A 1 87 ? 18.830 -14.805 -12.564 1.00 83.56 87 VAL A O 1
ATOM 655 N N . GLU A 1 88 ? 19.638 -16.235 -11.032 1.00 80.25 88 GLU A N 1
ATOM 656 C CA . GLU A 1 88 ? 20.573 -16.914 -11.930 1.00 80.25 88 GLU A CA 1
ATOM 657 C C . GLU A 1 88 ? 19.819 -17.966 -12.749 1.00 80.25 88 GLU A C 1
ATOM 659 O O . GLU A 1 88 ? 19.781 -19.146 -12.413 1.00 80.25 88 GLU A O 1
ATOM 664 N N . ASN A 1 89 ? 19.168 -17.518 -13.822 1.00 82.44 89 ASN A N 1
ATOM 665 C CA . ASN A 1 89 ? 18.408 -18.380 -14.715 1.00 82.44 89 ASN A CA 1
ATOM 666 C C . ASN A 1 89 ? 18.737 -18.081 -16.189 1.00 82.44 89 ASN A C 1
ATOM 668 O O . ASN A 1 89 ? 18.924 -16.930 -16.590 1.00 82.44 89 ASN A O 1
ATOM 672 N N . VAL A 1 90 ? 18.788 -19.136 -17.008 1.00 84.56 90 VAL A N 1
ATOM 673 C CA . VAL A 1 90 ? 19.178 -19.087 -18.428 1.00 84.56 90 VAL A CA 1
ATOM 674 C C . VAL A 1 90 ? 18.273 -18.206 -19.303 1.00 84.56 90 VAL A C 1
ATOM 676 O O . VAL A 1 90 ? 18.712 -17.732 -20.353 1.00 84.56 90 VAL A O 1
ATOM 679 N N . TRP A 1 91 ? 17.027 -17.962 -18.892 1.00 88.75 91 TRP A N 1
ATOM 680 C CA . TRP A 1 91 ? 16.049 -17.186 -19.657 1.00 88.75 91 TRP A CA 1
ATOM 681 C C . TRP A 1 91 ? 16.165 -15.674 -19.421 1.00 88.75 91 TRP A C 1
ATOM 683 O O . TRP A 1 91 ? 15.872 -14.900 -20.335 1.00 88.75 91 TRP A O 1
ATOM 693 N N . VAL A 1 92 ? 16.657 -15.235 -18.255 1.00 89.62 92 VAL A N 1
ATOM 694 C CA . VAL A 1 92 ? 16.729 -13.807 -17.882 1.00 89.62 92 VAL A CA 1
ATOM 695 C C . VAL A 1 92 ? 17.525 -12.967 -18.895 1.00 89.62 92 VAL A C 1
ATOM 697 O O . VAL A 1 92 ? 16.987 -11.958 -19.356 1.00 89.62 92 VAL A O 1
ATOM 700 N N . PRO A 1 93 ? 18.740 -13.356 -19.343 1.00 90.12 93 PRO A N 1
ATOM 701 C CA . PRO A 1 93 ? 19.472 -12.572 -20.342 1.00 90.12 93 PRO A CA 1
ATOM 702 C C . PRO A 1 93 ? 18.709 -12.414 -21.664 1.00 90.12 93 PRO A C 1
ATOM 704 O O . PRO A 1 93 ? 18.734 -11.344 -22.271 1.00 90.12 93 PRO A O 1
ATOM 707 N N . SER A 1 94 ? 17.994 -13.460 -22.089 1.00 90.25 94 SER A N 1
ATOM 708 C CA . SER A 1 94 ? 17.198 -13.436 -23.322 1.00 90.25 94 SER A CA 1
ATOM 709 C C . SER A 1 94 ? 15.982 -12.515 -23.193 1.00 90.25 94 SER A C 1
ATOM 711 O O . SER A 1 94 ? 15.654 -11.799 -24.138 1.00 90.25 94 SER A O 1
ATOM 713 N N . LEU A 1 95 ? 15.323 -12.504 -22.030 1.00 91.81 95 LEU A N 1
ATOM 714 C CA . LEU A 1 95 ? 14.220 -11.586 -21.737 1.00 91.81 95 LEU A CA 1
ATOM 715 C C . LEU A 1 95 ? 14.698 -10.127 -21.723 1.00 91.81 95 LEU A C 1
ATOM 717 O O . LEU A 1 95 ? 14.099 -9.277 -22.381 1.00 91.81 95 LEU A O 1
ATOM 721 N N . LEU A 1 96 ? 15.821 -9.839 -21.058 1.00 92.56 96 LEU A N 1
ATOM 722 C CA . LEU A 1 96 ? 16.406 -8.494 -21.047 1.00 92.56 96 LEU A CA 1
ATOM 723 C C . LEU A 1 96 ? 16.780 -8.028 -22.457 1.00 92.56 96 LEU A C 1
ATOM 725 O O . LEU A 1 96 ? 16.453 -6.904 -22.834 1.00 92.56 96 LEU A O 1
ATOM 729 N N . GLN A 1 97 ? 17.366 -8.906 -23.276 1.00 91.44 97 GLN A N 1
ATOM 730 C CA . GLN A 1 97 ? 17.685 -8.583 -24.665 1.00 91.44 97 GLN A CA 1
ATOM 731 C C . GLN A 1 97 ? 16.431 -8.243 -25.487 1.00 91.44 97 GLN A C 1
ATOM 733 O O . GLN A 1 97 ? 16.455 -7.282 -26.256 1.00 91.44 97 GLN A O 1
ATOM 738 N N . ARG A 1 98 ? 15.322 -8.981 -25.308 1.00 90.62 98 ARG A N 1
ATOM 739 C CA . ARG A 1 98 ? 14.025 -8.661 -25.941 1.00 90.62 98 ARG A CA 1
ATOM 740 C C . ARG A 1 98 ? 13.478 -7.307 -25.487 1.00 90.62 98 ARG A C 1
ATOM 742 O O . ARG A 1 98 ? 12.854 -6.615 -26.285 1.00 90.62 98 ARG A O 1
ATOM 749 N N . ALA A 1 99 ? 13.754 -6.909 -24.246 1.00 91.19 99 ALA A N 1
ATOM 750 C CA . ALA A 1 99 ? 13.426 -5.583 -23.729 1.00 91.19 99 ALA A CA 1
ATOM 751 C C . ALA A 1 99 ? 14.378 -4.469 -24.215 1.00 91.19 99 ALA A C 1
ATOM 753 O O . ALA A 1 99 ? 14.183 -3.304 -23.872 1.00 91.19 99 ALA A O 1
ATOM 754 N N . GLY A 1 100 ? 15.413 -4.798 -25.000 1.00 91.00 100 GLY A N 1
ATOM 755 C CA . GLY A 1 100 ? 16.446 -3.847 -25.420 1.00 91.00 100 GLY A CA 1
ATOM 756 C C . GLY A 1 100 ? 17.412 -3.462 -24.295 1.00 91.00 100 GLY A C 1
ATOM 757 O O . GLY A 1 100 ? 18.042 -2.406 -24.355 1.00 91.00 100 GLY A O 1
ATOM 758 N N . LEU A 1 101 ? 17.518 -4.300 -23.263 1.00 91.81 101 LEU A N 1
ATOM 759 C CA . LEU A 1 101 ? 18.336 -4.086 -22.076 1.00 91.81 101 LEU A CA 1
ATOM 760 C C . LEU A 1 101 ? 19.499 -5.075 -22.036 1.00 91.81 101 LEU A C 1
ATOM 762 O O . LEU A 1 101 ? 19.446 -6.175 -22.587 1.00 91.81 101 LEU A O 1
ATOM 766 N N . VAL A 1 102 ? 20.564 -4.677 -21.349 1.00 83.44 102 VAL A N 1
ATOM 767 C CA . VAL A 1 102 ? 21.754 -5.507 -21.155 1.00 83.44 102 VAL A CA 1
ATOM 768 C C . VAL A 1 102 ? 21.785 -5.977 -19.706 1.00 83.44 102 VAL A C 1
ATOM 770 O O . VAL A 1 102 ? 21.526 -5.195 -18.791 1.00 83.44 102 VAL A O 1
ATOM 773 N N . ALA A 1 103 ? 22.079 -7.261 -19.504 1.00 71.06 103 ALA A N 1
ATOM 774 C CA . ALA A 1 103 ? 22.339 -7.810 -18.180 1.00 71.06 103 ALA A CA 1
ATOM 775 C C . ALA A 1 103 ? 23.684 -7.288 -17.659 1.00 71.06 103 ALA A C 1
ATOM 777 O O . ALA A 1 103 ? 24.669 -7.271 -18.398 1.00 71.06 103 ALA A O 1
ATOM 778 N N . TYR A 1 104 ? 23.736 -6.903 -16.387 1.00 70.88 104 TYR A N 1
ATOM 779 C CA . TYR A 1 104 ? 24.978 -6.514 -15.728 1.00 70.88 104 TYR A CA 1
ATOM 780 C C . TYR A 1 104 ? 25.316 -7.542 -14.661 1.00 70.88 104 TYR A C 1
ATOM 782 O O . TYR A 1 104 ? 24.459 -7.903 -13.854 1.00 70.88 104 TYR A O 1
ATOM 790 N N . ASP A 1 105 ? 26.570 -7.982 -14.646 1.00 70.56 105 ASP A N 1
ATOM 791 C CA . ASP A 1 105 ? 27.113 -8.647 -13.472 1.00 70.56 105 ASP A CA 1
ATOM 792 C C . ASP A 1 105 ? 27.450 -7.580 -12.424 1.00 70.56 105 ASP A C 1
ATOM 794 O O . ASP A 1 105 ? 28.075 -6.559 -12.727 1.00 70.56 105 ASP A O 1
ATOM 798 N N . MET A 1 106 ? 26.961 -7.780 -11.205 1.00 76.69 106 MET A N 1
ATOM 799 C CA . MET A 1 106 ? 26.947 -6.770 -10.155 1.00 76.69 106 MET A CA 1
ATOM 800 C C . MET A 1 106 ? 27.301 -7.378 -8.807 1.00 76.69 106 MET A C 1
ATOM 802 O O . MET A 1 106 ? 26.631 -8.302 -8.339 1.00 76.69 106 MET A O 1
ATOM 806 N N . THR A 1 107 ? 28.300 -6.779 -8.157 1.00 74.62 107 THR A N 1
ATOM 807 C CA . THR A 1 107 ? 28.788 -7.163 -6.827 1.00 74.62 107 THR A CA 1
ATOM 808 C C . THR A 1 107 ? 27.940 -6.595 -5.689 1.00 74.62 107 THR A C 1
ATOM 810 O O . THR A 1 107 ? 27.751 -7.269 -4.681 1.00 74.62 107 THR A O 1
ATOM 813 N N . GLU A 1 108 ? 27.405 -5.380 -5.840 1.00 84.50 108 GLU A N 1
ATOM 814 C CA . GLU A 1 108 ? 26.526 -4.734 -4.859 1.00 84.50 108 GLU A CA 1
ATOM 815 C C . GLU A 1 108 ? 25.119 -4.552 -5.436 1.00 84.50 108 GLU A C 1
ATOM 817 O O . GLU A 1 108 ? 24.936 -3.962 -6.501 1.00 84.50 108 GLU A O 1
ATOM 822 N N . ARG A 1 109 ? 24.110 -5.067 -4.726 1.00 88.12 109 ARG A N 1
ATOM 823 C CA . ARG A 1 109 ? 22.703 -5.029 -5.146 1.00 88.12 109 ARG A CA 1
ATOM 824 C C . ARG A 1 109 ? 21.877 -4.336 -4.059 1.00 88.12 109 ARG A C 1
ATOM 826 O O . ARG A 1 109 ? 21.484 -4.991 -3.092 1.00 88.12 109 ARG A O 1
ATOM 833 N N . PRO A 1 110 ? 21.650 -3.012 -4.150 1.00 90.25 110 PRO A N 1
ATOM 834 C CA . PRO A 1 110 ? 20.837 -2.317 -3.164 1.00 90.25 110 PRO A CA 1
ATOM 835 C C . PRO A 1 110 ? 19.381 -2.810 -3.226 1.00 90.25 110 PRO A C 1
ATOM 837 O O . PRO A 1 110 ? 18.911 -3.188 -4.302 1.00 90.25 110 PRO A O 1
ATOM 840 N N . PRO A 1 111 ? 18.634 -2.768 -2.105 1.00 91.94 111 PRO A N 1
ATOM 841 C CA . PRO A 1 111 ? 17.214 -3.102 -2.102 1.00 91.94 111 PRO A CA 1
ATOM 842 C C . PRO A 1 111 ? 16.442 -2.293 -3.146 1.00 91.94 111 PRO A C 1
ATOM 844 O O . PRO A 1 111 ? 16.613 -1.071 -3.241 1.00 91.94 111 PRO A O 1
ATOM 847 N N . HIS A 1 112 ? 15.552 -2.950 -3.893 1.00 93.25 112 HIS A N 1
ATOM 848 C CA . HIS A 1 112 ? 14.826 -2.314 -4.995 1.00 93.25 112 HIS A CA 1
ATOM 849 C C . HIS A 1 112 ? 13.966 -1.136 -4.531 1.00 93.25 112 HIS A C 1
ATOM 851 O O . HIS A 1 112 ? 13.846 -0.171 -5.272 1.00 93.25 112 HIS A O 1
ATOM 857 N N . GLY A 1 113 ? 13.464 -1.138 -3.290 1.00 92.19 113 GLY A N 1
ATOM 858 C CA . GLY A 1 113 ? 12.732 -0.001 -2.714 1.00 92.19 113 GLY A CA 1
ATOM 859 C C . GLY A 1 113 ? 13.534 1.312 -2.695 1.00 92.19 113 GLY A C 1
ATOM 860 O O . GLY A 1 113 ? 12.973 2.385 -2.922 1.00 92.19 113 GLY A O 1
ATOM 861 N N . ARG A 1 114 ? 14.868 1.250 -2.534 1.00 93.62 114 ARG A N 1
ATOM 862 C CA . ARG A 1 114 ? 15.742 2.438 -2.640 1.00 93.62 114 ARG A CA 1
ATOM 863 C C . ARG A 1 114 ? 15.824 2.951 -4.078 1.00 93.62 114 ARG A C 1
ATOM 865 O O . ARG A 1 114 ? 15.800 4.161 -4.296 1.00 93.62 114 ARG A O 1
ATOM 872 N N . ILE A 1 115 ? 15.890 2.035 -5.046 1.00 94.81 115 ILE A N 1
ATOM 873 C CA . ILE A 1 115 ? 15.870 2.368 -6.475 1.00 94.81 115 ILE A CA 1
ATOM 874 C C . ILE A 1 115 ? 14.498 2.946 -6.850 1.00 94.81 115 ILE A C 1
ATOM 876 O O . ILE A 1 115 ? 14.457 4.005 -7.468 1.00 94.81 115 ILE A O 1
ATOM 880 N N . SER A 1 116 ? 13.390 2.344 -6.391 1.00 95.69 116 SER A N 1
ATOM 881 C CA . SER A 1 116 ? 12.036 2.896 -6.544 1.00 95.69 116 SER A CA 1
ATOM 882 C C . SER A 1 116 ? 11.975 4.326 -6.012 1.00 95.69 116 SER A C 1
ATOM 884 O O . SER A 1 116 ? 11.554 5.221 -6.735 1.00 95.69 116 SER A O 1
ATOM 886 N N . GLY A 1 117 ? 12.473 4.580 -4.796 1.00 93.50 117 GLY A N 1
ATOM 887 C CA . GLY A 1 117 ? 12.489 5.924 -4.210 1.00 93.50 117 GLY A CA 1
ATOM 888 C C . GLY A 1 117 ? 13.255 6.959 -5.048 1.00 93.50 117 GLY A C 1
ATOM 889 O O . GLY A 1 117 ? 12.819 8.106 -5.153 1.00 93.50 117 GLY A O 1
ATOM 890 N N . LYS A 1 118 ? 14.367 6.572 -5.691 1.00 95.19 118 LYS A N 1
ATOM 891 C CA . LYS A 1 118 ? 15.086 7.443 -6.640 1.00 95.19 118 LYS A CA 1
ATOM 892 C C . LYS A 1 118 ? 14.274 7.659 -7.917 1.00 95.19 118 LYS A C 1
ATOM 894 O O . LYS A 1 118 ? 13.965 8.798 -8.264 1.00 95.19 118 LYS A O 1
ATOM 899 N N . SER A 1 119 ? 13.940 6.572 -8.607 1.00 96.06 119 SER A N 1
ATOM 900 C CA . SER A 1 119 ? 13.360 6.614 -9.948 1.00 96.06 119 SER A CA 1
ATOM 901 C C . SER A 1 119 ? 11.956 7.209 -9.956 1.00 96.06 119 SER A C 1
ATOM 903 O O . SER A 1 119 ? 11.658 8.013 -10.833 1.00 96.06 119 SER A O 1
ATOM 905 N N . VAL A 1 120 ? 11.115 6.877 -8.970 1.00 96.94 120 VAL A N 1
ATOM 906 C CA . VAL A 1 120 ? 9.773 7.461 -8.828 1.00 96.94 120 VAL A CA 1
ATOM 907 C C . VAL A 1 120 ? 9.889 8.965 -8.621 1.00 96.94 120 VAL A C 1
ATOM 909 O O . VAL A 1 120 ? 9.276 9.712 -9.373 1.00 96.94 120 VAL A O 1
ATOM 912 N N . ARG A 1 121 ? 10.731 9.436 -7.690 1.00 96.12 121 ARG A N 1
ATOM 913 C CA . ARG A 1 121 ? 10.944 10.879 -7.481 1.00 96.12 121 ARG A CA 1
ATOM 914 C C . ARG A 1 121 ? 11.320 11.5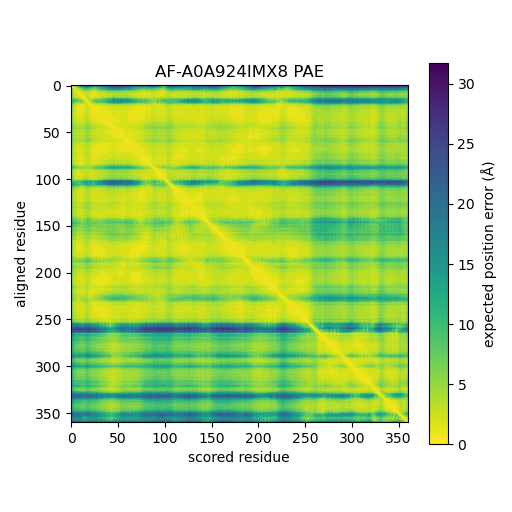78 -8.789 1.00 96.12 121 ARG A C 1
ATOM 916 O O . ARG A 1 121 ? 10.728 12.602 -9.127 1.00 96.12 121 ARG A O 1
ATOM 923 N N . ASP A 1 122 ? 12.306 11.035 -9.500 1.00 96.25 122 ASP A N 1
ATOM 924 C CA . ASP A 1 122 ? 12.855 11.663 -10.702 1.00 96.25 122 ASP A CA 1
ATOM 925 C C . ASP A 1 122 ? 11.832 11.686 -11.850 1.00 96.25 122 ASP A C 1
ATOM 927 O O . ASP A 1 122 ? 11.669 12.724 -12.492 1.00 96.25 122 ASP A O 1
ATOM 931 N N . ILE A 1 123 ? 11.083 10.596 -12.054 1.00 97.38 123 ILE A N 1
ATOM 932 C CA . ILE A 1 123 ? 10.012 10.510 -13.061 1.00 97.38 123 ILE A CA 1
ATOM 933 C C . ILE A 1 123 ? 8.845 11.437 -12.710 1.00 97.38 123 ILE A C 1
ATOM 935 O O . ILE A 1 123 ? 8.362 12.158 -13.583 1.00 97.38 123 ILE A O 1
ATOM 939 N N . LEU A 1 124 ? 8.411 11.478 -11.445 1.00 97.50 124 LEU A N 1
ATOM 940 C CA . LEU A 1 124 ? 7.314 12.353 -11.022 1.00 97.50 124 LEU A CA 1
ATOM 941 C C . LEU A 1 124 ? 7.654 13.836 -11.243 1.00 97.50 124 LEU A C 1
ATOM 943 O O . LEU A 1 124 ? 6.811 14.601 -11.711 1.00 97.50 124 LEU A O 1
ATOM 947 N N . CYS A 1 125 ? 8.899 14.240 -10.966 1.00 96.81 125 CYS A N 1
ATOM 948 C CA . CYS A 1 125 ? 9.351 15.610 -11.225 1.00 96.81 125 CYS A CA 1
ATOM 949 C C . CYS A 1 125 ? 9.448 15.904 -12.728 1.00 96.81 125 CYS A C 1
ATOM 951 O O . CYS A 1 125 ? 8.951 16.926 -13.196 1.00 96.81 125 CYS A O 1
ATOM 953 N N . ARG A 1 126 ? 10.132 15.031 -13.477 1.00 95.75 126 ARG A N 1
ATOM 954 C CA . ARG A 1 126 ? 10.514 15.285 -14.871 1.00 95.75 126 ARG A CA 1
ATOM 955 C C . ARG A 1 126 ? 9.343 15.139 -15.839 1.00 95.75 126 ARG A C 1
ATOM 957 O O . ARG A 1 126 ? 9.179 15.989 -16.707 1.00 95.75 126 ARG A O 1
ATOM 964 N N . ASP A 1 127 ? 8.562 14.074 -15.683 1.00 95.25 127 ASP A N 1
ATOM 965 C CA . ASP A 1 127 ? 7.592 13.636 -16.692 1.00 95.25 127 ASP A CA 1
ATOM 966 C C . ASP A 1 127 ? 6.146 13.952 -16.275 1.00 95.25 127 ASP A C 1
ATOM 968 O O . ASP A 1 127 ? 5.284 14.123 -17.131 1.00 95.25 127 ASP A O 1
ATOM 972 N N . TRP A 1 128 ? 5.886 14.077 -14.967 1.00 96.19 128 TRP A N 1
ATOM 973 C CA . TRP A 1 128 ? 4.541 14.306 -14.422 1.00 96.19 128 TRP A CA 1
ATOM 974 C C . TRP A 1 128 ? 4.343 15.701 -13.819 1.00 96.19 128 TRP A C 1
ATOM 976 O O . TRP A 1 128 ? 3.229 16.053 -13.443 1.00 96.19 128 TRP A O 1
ATOM 986 N N . GLY A 1 129 ? 5.393 16.521 -13.733 1.00 95.75 129 GLY A N 1
ATOM 987 C CA . GLY A 1 129 ? 5.294 17.909 -13.273 1.00 95.75 129 GLY A CA 1
ATOM 988 C C . GLY A 1 129 ? 4.913 18.064 -11.799 1.00 95.75 129 GLY A C 1
ATOM 989 O O . GLY A 1 129 ? 4.298 19.067 -11.434 1.00 95.75 129 GLY A O 1
ATOM 990 N N . PHE A 1 130 ? 5.235 17.081 -10.956 1.00 97.31 130 PHE A N 1
ATOM 991 C CA . PHE A 1 130 ? 5.135 17.235 -9.506 1.00 97.31 130 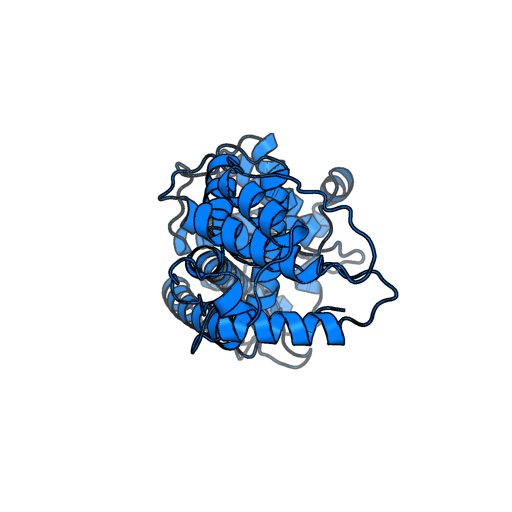PHE A CA 1
ATOM 992 C C . PHE A 1 130 ? 6.146 18.280 -9.033 1.00 97.31 130 PHE A C 1
ATOM 994 O O . PHE A 1 130 ? 7.270 18.351 -9.544 1.00 97.31 130 PHE A O 1
ATOM 1001 N N . ASP A 1 131 ? 5.785 19.054 -8.011 1.00 96.75 131 ASP A N 1
ATOM 1002 C CA . ASP A 1 131 ? 6.799 19.793 -7.277 1.00 96.75 131 ASP A CA 1
ATOM 1003 C C . ASP A 1 131 ? 7.735 18.812 -6.549 1.00 96.75 131 ASP A C 1
ATOM 1005 O O . ASP A 1 131 ? 7.405 17.657 -6.256 1.00 96.75 131 ASP A O 1
ATOM 1009 N N . ARG A 1 132 ? 8.948 19.284 -6.266 1.00 95.31 132 ARG A N 1
ATOM 1010 C CA . ARG A 1 132 ? 10.007 18.432 -5.727 1.00 95.31 132 ARG A CA 1
ATOM 1011 C C . ARG A 1 132 ? 9.672 17.871 -4.345 1.00 95.31 132 ARG A C 1
ATOM 1013 O O . ARG A 1 132 ? 10.112 16.765 -4.039 1.00 95.31 132 ARG A O 1
ATOM 1020 N N . GLU A 1 133 ? 8.970 18.627 -3.508 1.00 95.56 133 GLU A N 1
ATOM 1021 C CA . GLU A 1 133 ? 8.651 18.214 -2.142 1.00 95.56 133 GLU A CA 1
ATOM 1022 C C . GLU A 1 133 ? 7.620 17.085 -2.163 1.00 95.56 133 GLU A C 1
ATOM 1024 O O . GLU A 1 133 ? 7.887 16.005 -1.629 1.00 95.56 133 GLU A O 1
ATOM 1029 N N . THR A 1 134 ? 6.522 17.271 -2.898 1.00 96.81 134 THR A N 1
ATOM 1030 C CA . THR A 1 134 ? 5.500 16.233 -3.088 1.00 96.81 134 THR A CA 1
ATOM 1031 C C . THR A 1 134 ? 6.091 14.977 -3.718 1.00 96.81 134 THR A C 1
ATOM 1033 O O . THR A 1 134 ? 5.850 13.873 -3.226 1.00 96.81 134 THR A O 1
ATOM 1036 N N . ALA A 1 135 ? 6.921 15.117 -4.758 1.00 96.75 135 ALA A N 1
ATOM 1037 C CA . ALA A 1 135 ? 7.563 13.975 -5.407 1.00 96.75 135 ALA A CA 1
ATOM 1038 C C . ALA A 1 135 ? 8.473 13.187 -4.451 1.00 96.75 135 ALA A C 1
ATOM 1040 O O . ALA A 1 135 ? 8.474 11.958 -4.491 1.00 96.75 135 ALA A O 1
ATOM 1041 N N . ILE A 1 136 ? 9.234 13.866 -3.582 1.00 95.00 136 ILE A N 1
ATOM 1042 C CA . ILE A 1 136 ? 10.072 13.207 -2.568 1.00 95.00 136 ILE A CA 1
ATOM 1043 C C . ILE A 1 136 ? 9.201 12.431 -1.581 1.00 95.00 136 ILE A C 1
ATOM 1045 O O . ILE A 1 136 ? 9.493 11.265 -1.312 1.00 95.00 136 ILE A O 1
ATOM 1049 N N . THR A 1 137 ? 8.143 13.048 -1.059 1.00 95.44 137 THR A N 1
ATOM 1050 C CA . THR A 1 137 ? 7.290 12.423 -0.043 1.00 95.44 137 THR A CA 1
ATOM 1051 C C . THR A 1 137 ? 6.517 11.228 -0.606 1.00 95.44 137 THR A C 1
ATOM 1053 O O . THR A 1 137 ? 6.497 10.162 0.012 1.00 95.44 137 THR A O 1
ATOM 1056 N N . VAL A 1 138 ? 5.956 11.352 -1.813 1.00 96.00 138 VAL A N 1
ATOM 1057 C CA . VAL A 1 138 ? 5.291 10.241 -2.516 1.00 96.00 138 VAL A CA 1
ATOM 1058 C C . VAL A 1 138 ? 6.282 9.118 -2.824 1.00 96.00 138 VAL A C 1
ATOM 1060 O O . VAL A 1 138 ? 5.999 7.957 -2.533 1.00 96.00 138 VAL A O 1
ATOM 1063 N N . ALA A 1 139 ? 7.466 9.440 -3.354 1.00 95.44 139 ALA A N 1
ATOM 1064 C CA . ALA A 1 139 ? 8.475 8.431 -3.664 1.00 95.44 139 ALA A CA 1
ATOM 1065 C C . ALA A 1 139 ? 9.001 7.718 -2.409 1.00 95.44 139 ALA A C 1
ATOM 1067 O O . ALA A 1 139 ? 9.283 6.522 -2.463 1.00 95.44 139 ALA A O 1
ATOM 1068 N N . ALA A 1 140 ? 9.099 8.417 -1.274 1.00 93.19 140 ALA A N 1
ATOM 1069 C CA . ALA A 1 140 ? 9.432 7.803 0.005 1.00 93.19 140 ALA A CA 1
ATOM 1070 C C . ALA A 1 140 ? 8.326 6.845 0.469 1.00 93.19 140 ALA A C 1
ATOM 1072 O O . ALA A 1 140 ? 8.637 5.721 0.858 1.00 93.19 140 ALA A O 1
ATOM 1073 N N . ALA A 1 141 ? 7.053 7.247 0.381 1.00 93.25 141 ALA A N 1
ATOM 1074 C CA . ALA A 1 141 ? 5.917 6.399 0.745 1.00 93.25 141 ALA A CA 1
ATOM 1075 C C . ALA A 1 141 ? 5.868 5.106 -0.080 1.00 93.25 141 ALA A C 1
ATOM 1077 O O . ALA A 1 141 ? 5.766 4.007 0.460 1.00 93.25 141 ALA A O 1
ATOM 1078 N N . VAL A 1 142 ? 6.013 5.249 -1.393 1.00 92.38 142 VAL A N 1
ATOM 1079 C CA . VAL A 1 142 ? 5.964 4.161 -2.370 1.00 92.38 142 VAL A CA 1
ATOM 1080 C C . VAL A 1 142 ? 7.219 3.276 -2.289 1.00 92.38 142 VAL A C 1
ATOM 1082 O O . VAL A 1 142 ? 7.116 2.053 -2.314 1.00 92.38 142 VAL A O 1
ATOM 1085 N N . GLY A 1 143 ? 8.411 3.858 -2.124 1.00 88.00 143 GLY A N 1
ATOM 1086 C CA . GLY A 1 143 ? 9.676 3.122 -1.979 1.00 88.00 143 GLY A CA 1
ATOM 1087 C C . GLY A 1 143 ? 9.882 2.473 -0.604 1.00 88.00 143 GLY A C 1
ATOM 1088 O O . GLY A 1 143 ? 10.684 1.548 -0.479 1.00 88.00 143 GLY A O 1
ATOM 1089 N N . GLY A 1 144 ? 9.154 2.930 0.418 1.00 87.12 144 GLY A N 1
ATOM 1090 C CA . GLY A 1 144 ? 9.221 2.438 1.795 1.00 87.12 144 GLY A CA 1
ATOM 1091 C C . GLY A 1 144 ? 8.326 1.237 2.109 1.00 87.12 144 GLY A C 1
ATOM 1092 O O . GLY A 1 144 ? 8.223 0.855 3.273 1.00 87.12 144 GLY A O 1
ATOM 1093 N N . HIS A 1 145 ? 7.695 0.622 1.104 1.00 84.00 145 HIS A N 1
ATOM 1094 C CA . HIS A 1 145 ? 6.710 -0.456 1.279 1.00 84.00 145 HIS A CA 1
ATOM 1095 C C . HIS A 1 145 ? 7.253 -1.734 1.958 1.00 84.00 145 HIS A C 1
ATOM 1097 O O . HIS A 1 145 ? 6.468 -2.542 2.441 1.00 84.00 145 HIS A O 1
ATOM 1103 N N . HIS A 1 146 ? 8.578 -1.894 2.083 1.00 84.25 146 HIS A N 1
ATOM 1104 C CA . HIS A 1 146 ? 9.221 -2.961 2.880 1.00 84.25 146 HIS A CA 1
ATOM 1105 C C . HIS A 1 146 ? 9.428 -2.602 4.364 1.00 84.25 146 HIS A C 1
ATOM 1107 O O . HIS A 1 146 ? 10.171 -3.278 5.072 1.00 84.25 146 HIS A O 1
ATOM 1113 N N . GLY A 1 147 ? 8.798 -1.528 4.850 1.00 79.06 147 GLY A N 1
ATOM 1114 C CA . GLY A 1 147 ? 8.794 -1.139 6.266 1.00 79.06 147 GLY A CA 1
ATOM 1115 C C . GLY A 1 147 ? 9.862 -0.120 6.674 1.00 79.06 147 GLY A C 1
ATOM 1116 O O . GLY A 1 147 ? 9.899 0.280 7.836 1.00 79.06 147 GLY A O 1
ATOM 1117 N N . LEU A 1 148 ? 10.710 0.336 5.745 1.00 83.56 148 LEU A N 1
ATOM 1118 C CA . LEU A 1 148 ? 11.707 1.386 5.983 1.00 83.56 148 LEU A CA 1
ATOM 1119 C C . LEU A 1 148 ? 11.672 2.414 4.854 1.00 83.56 148 LEU A C 1
ATOM 1121 O O . LEU A 1 148 ? 11.917 2.079 3.697 1.00 83.56 148 LEU A O 1
ATOM 1125 N N . PHE A 1 149 ? 11.422 3.678 5.196 1.00 88.06 149 PHE A N 1
ATOM 1126 C CA . PHE A 1 149 ? 11.511 4.784 4.246 1.00 88.06 149 PHE A CA 1
ATOM 1127 C C . PHE A 1 149 ? 12.973 5.000 3.825 1.00 88.06 149 PHE A C 1
ATOM 1129 O O . PHE A 1 149 ? 13.817 5.214 4.701 1.00 88.06 149 PHE A O 1
ATOM 1136 N N . PRO A 1 150 ? 13.297 4.988 2.518 1.00 83.12 150 PRO A N 1
ATOM 1137 C CA . PRO A 1 150 ? 14.648 5.282 2.058 1.00 83.12 150 PRO A CA 1
ATOM 1138 C C . PRO A 1 150 ? 15.085 6.684 2.495 1.00 83.12 150 PRO A C 1
ATOM 1140 O O . PRO A 1 150 ? 14.434 7.682 2.176 1.00 83.12 150 PRO A O 1
ATOM 1143 N N . SER A 1 151 ? 16.212 6.784 3.198 1.00 85.81 151 SER A N 1
ATOM 1144 C CA . SER A 1 151 ? 16.790 8.079 3.553 1.00 85.81 151 SER A CA 1
ATOM 1145 C C . SER A 1 151 ? 17.324 8.801 2.314 1.00 85.81 151 SER A C 1
ATOM 1147 O O . SER A 1 151 ? 17.745 8.192 1.326 1.00 85.81 151 SER A O 1
ATOM 1149 N N . ALA A 1 152 ? 17.399 10.132 2.377 1.00 84.94 152 ALA A N 1
ATOM 1150 C CA . ALA A 1 152 ? 17.941 10.928 1.278 1.00 84.94 152 ALA A CA 1
ATOM 1151 C C . ALA A 1 152 ? 19.387 10.538 0.910 1.00 84.94 152 ALA A C 1
ATOM 1153 O O . ALA A 1 152 ? 19.768 10.648 -0.255 1.00 84.94 152 ALA A O 1
ATOM 1154 N N . SER A 1 153 ? 20.197 10.092 1.876 1.00 87.25 153 SER A N 1
ATOM 1155 C CA . SER A 1 153 ? 21.559 9.598 1.637 1.00 87.25 153 SER A CA 1
ATOM 1156 C C . SER A 1 153 ? 21.576 8.262 0.901 1.00 87.25 153 SER A C 1
ATOM 1158 O O . SER A 1 153 ? 22.346 8.119 -0.044 1.00 87.25 153 SER A O 1
ATOM 1160 N N . GLU A 1 154 ? 20.708 7.322 1.278 1.00 87.19 154 GLU A N 1
ATOM 1161 C CA . GLU A 1 154 ? 20.606 6.014 0.613 1.00 87.19 154 GLU A CA 1
ATOM 1162 C C . GLU A 1 154 ? 20.101 6.149 -0.824 1.00 87.19 154 GLU A C 1
ATOM 1164 O O . GLU A 1 154 ? 20.562 5.445 -1.715 1.00 87.19 154 GLU A O 1
ATOM 1169 N N . VAL A 1 155 ? 19.181 7.082 -1.075 1.00 86.25 155 VAL A N 1
ATOM 1170 C CA . VAL A 1 155 ? 18.710 7.380 -2.434 1.00 86.25 155 VAL A CA 1
ATOM 1171 C C . VAL A 1 155 ? 19.822 8.028 -3.267 1.00 86.25 155 VAL A C 1
ATOM 1173 O O . VAL A 1 155 ? 19.963 7.733 -4.452 1.00 86.25 155 VAL A O 1
ATOM 1176 N N . LYS A 1 156 ? 20.642 8.902 -2.665 1.00 87.81 156 LYS A N 1
ATOM 1177 C CA . LYS A 1 156 ? 21.781 9.549 -3.344 1.00 87.81 156 LYS A CA 1
ATOM 1178 C C . LYS A 1 156 ? 22.933 8.591 -3.646 1.00 87.81 156 LYS A C 1
ATOM 1180 O O . LYS A 1 156 ? 23.674 8.856 -4.587 1.00 87.81 156 LYS A O 1
ATOM 1185 N N . SER A 1 157 ? 23.100 7.510 -2.883 1.00 90.31 157 SER A N 1
ATOM 1186 C CA . SER A 1 157 ? 24.153 6.518 -3.138 1.00 90.31 157 SER A CA 1
ATOM 1187 C C . SER A 1 157 ? 23.843 5.589 -4.319 1.00 90.31 157 SER A C 1
ATOM 1189 O O . SER A 1 157 ? 24.729 4.871 -4.778 1.00 90.31 157 SER A O 1
ATOM 1191 N N . ILE A 1 158 ? 22.612 5.602 -4.846 1.00 90.94 158 ILE A N 1
ATOM 1192 C CA . ILE A 1 158 ? 22.235 4.827 -6.033 1.00 90.94 158 ILE A CA 1
ATOM 1193 C C . ILE A 1 158 ? 22.870 5.445 -7.292 1.00 90.94 158 ILE A C 1
ATOM 1195 O O . ILE A 1 158 ? 22.371 6.423 -7.858 1.00 90.94 158 ILE A O 1
ATOM 1199 N N . SER A 1 159 ? 23.982 4.855 -7.730 1.00 91.00 159 SER A N 1
ATOM 1200 C CA . SER A 1 159 ? 24.648 5.129 -9.009 1.00 91.00 159 SER A CA 1
ATOM 1201 C C . SER A 1 159 ? 23.977 4.455 -10.218 1.00 91.00 159 SER A C 1
ATOM 1203 O O . SER A 1 159 ? 23.135 3.568 -10.065 1.00 91.00 159 SER A O 1
ATOM 1205 N N . GLU A 1 160 ? 24.421 4.838 -11.420 1.00 90.00 160 GLU A N 1
ATOM 1206 C CA . GLU A 1 160 ? 24.002 4.234 -12.697 1.00 90.00 160 GLU A CA 1
ATOM 1207 C C . GLU A 1 160 ? 24.339 2.745 -12.812 1.00 90.00 160 GLU A C 1
ATOM 1209 O O . GLU A 1 160 ? 23.693 2.022 -13.562 1.00 90.00 160 GLU A O 1
ATOM 1214 N N . LEU A 1 161 ? 25.326 2.257 -12.053 1.00 87.69 161 LEU A N 1
ATOM 1215 C CA . LEU A 1 161 ? 25.614 0.825 -12.002 1.00 87.69 161 LEU A CA 1
ATOM 1216 C C . LEU A 1 161 ? 24.436 0.061 -11.392 1.00 87.69 161 LEU A C 1
ATOM 1218 O O . LEU A 1 161 ? 24.096 -1.013 -11.869 1.00 87.69 161 LEU A O 1
ATOM 1222 N N . HIS A 1 162 ? 23.800 0.623 -10.360 1.00 90.75 162 HIS A N 1
ATOM 1223 C CA . HIS A 1 162 ? 22.701 -0.029 -9.652 1.00 90.75 162 HIS A CA 1
ATOM 1224 C C . HIS A 1 162 ? 21.381 0.039 -10.414 1.00 90.75 162 HIS A C 1
ATOM 1226 O O . HIS A 1 162 ? 20.655 -0.951 -10.480 1.00 90.75 162 HIS A O 1
ATOM 1232 N N . ASP A 1 163 ? 21.052 1.209 -10.961 1.00 91.50 163 ASP A N 1
ATOM 1233 C CA . ASP A 1 163 ? 19.770 1.438 -11.625 1.00 91.50 163 ASP A CA 1
ATOM 1234 C C . ASP A 1 163 ? 19.835 1.290 -13.153 1.00 91.50 163 ASP A C 1
ATOM 1236 O O . ASP A 1 163 ? 18.790 1.302 -13.797 1.00 91.50 163 ASP A O 1
ATOM 1240 N N . GLY A 1 164 ? 21.021 1.108 -13.734 1.00 91.56 164 GLY A N 1
ATOM 1241 C CA . GLY A 1 164 ? 21.231 0.901 -15.166 1.00 91.56 164 GLY A CA 1
ATOM 1242 C C . GLY A 1 164 ? 21.218 2.169 -16.026 1.00 91.56 164 GLY A C 1
ATOM 1243 O O . GLY A 1 164 ? 21.374 2.068 -17.244 1.00 91.56 164 GLY A O 1
ATOM 1244 N N . GLY A 1 165 ? 21.050 3.357 -15.436 1.00 92.50 165 GLY A N 1
ATOM 1245 C CA . GLY A 1 165 ? 21.146 4.631 -16.149 1.00 92.50 165 GLY A CA 1
ATOM 1246 C C . GLY A 1 165 ? 20.078 4.846 -17.243 1.00 92.50 165 GLY A C 1
ATOM 1247 O O . GLY A 1 165 ? 18.969 4.310 -17.148 1.00 92.50 165 GLY A O 1
ATOM 1248 N N . PRO A 1 166 ? 20.384 5.622 -18.307 1.00 92.31 166 PRO A N 1
ATOM 1249 C CA . PRO A 1 166 ? 19.378 6.144 -19.243 1.00 92.31 166 PRO A CA 1
ATOM 1250 C C . PRO A 1 166 ? 18.524 5.106 -19.991 1.00 92.31 166 PRO A C 1
ATOM 1252 O O . PRO A 1 166 ? 17.343 5.353 -20.261 1.00 92.31 166 PRO A O 1
ATOM 1255 N N . SER A 1 167 ? 19.085 3.944 -20.346 1.00 91.44 167 SER A N 1
ATOM 1256 C CA . SER A 1 167 ? 18.324 2.880 -21.025 1.00 91.44 167 SER A CA 1
ATOM 1257 C C . SER A 1 167 ? 17.252 2.293 -20.104 1.00 91.44 167 SER A C 1
ATOM 1259 O O . SER A 1 167 ? 16.107 2.103 -20.515 1.00 91.44 167 SER A O 1
ATOM 1261 N N . TRP A 1 168 ? 17.592 2.100 -18.831 1.00 94.81 168 TRP A N 1
ATOM 1262 C CA . TRP A 1 168 ? 16.664 1.634 -17.808 1.00 94.81 168 TRP A CA 1
ATOM 1263 C C . TRP A 1 168 ? 15.711 2.739 -17.331 1.00 94.81 168 TRP A C 1
ATOM 1265 O O . TRP A 1 168 ? 14.552 2.466 -17.029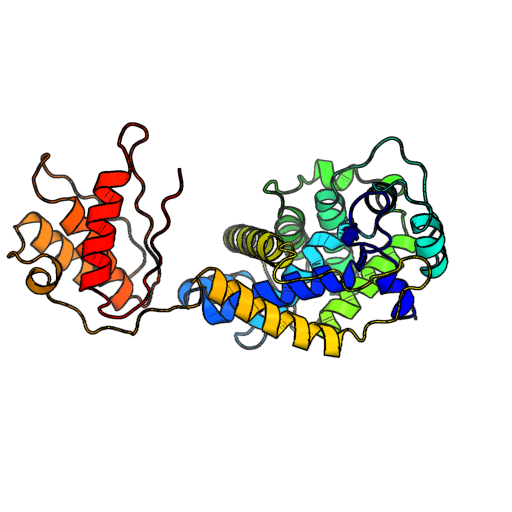 1.00 94.81 168 TRP A O 1
ATOM 1275 N N . ASP A 1 169 ? 16.130 4.005 -17.338 1.00 94.94 169 ASP A N 1
ATOM 1276 C CA . ASP A 1 169 ? 15.221 5.135 -17.102 1.00 94.94 169 ASP A CA 1
ATOM 1277 C C . ASP A 1 169 ? 14.128 5.223 -18.167 1.00 94.94 169 ASP A C 1
ATOM 1279 O O . ASP A 1 169 ? 12.976 5.517 -17.845 1.00 94.94 169 ASP A O 1
ATOM 1283 N N . THR A 1 170 ? 14.471 4.922 -19.422 1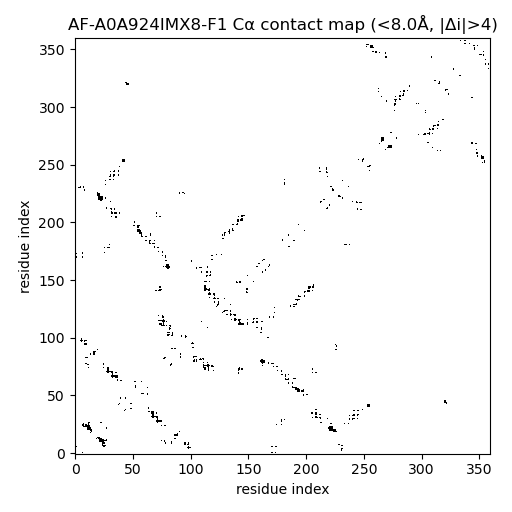.00 94.81 170 THR A N 1
ATOM 1284 C CA . THR A 1 170 ? 13.507 4.901 -20.528 1.00 94.81 170 THR A CA 1
ATOM 1285 C C . THR A 1 170 ? 12.435 3.837 -20.298 1.00 94.81 170 THR A C 1
ATOM 1287 O O . THR A 1 170 ? 11.245 4.135 -20.430 1.00 94.81 170 THR A O 1
ATOM 1290 N N . ILE A 1 171 ? 12.820 2.614 -19.904 1.00 95.75 171 ILE A N 1
ATOM 1291 C CA . ILE A 1 171 ? 11.831 1.561 -19.636 1.00 95.75 171 ILE A CA 1
ATOM 1292 C C . ILE A 1 171 ? 11.023 1.847 -18.367 1.00 95.75 171 ILE A C 1
ATOM 1294 O O . ILE A 1 171 ? 9.814 1.642 -18.373 1.00 95.75 171 ILE A O 1
ATOM 1298 N N . ARG A 1 172 ? 11.637 2.400 -17.310 1.00 97.19 172 ARG A N 1
ATOM 1299 C CA . ARG A 1 172 ? 10.913 2.823 -16.099 1.00 97.19 172 ARG A CA 1
ATOM 1300 C C . ARG A 1 172 ? 9.876 3.903 -16.404 1.00 97.19 172 ARG A C 1
ATOM 1302 O O . ARG A 1 172 ? 8.747 3.799 -15.936 1.00 97.19 172 ARG A O 1
ATOM 1309 N N . GLY A 1 173 ? 10.221 4.898 -17.221 1.00 97.25 173 GLY A N 1
ATOM 1310 C CA . GLY A 1 173 ? 9.268 5.909 -17.688 1.00 97.25 173 GLY A CA 1
ATOM 1311 C C . GLY A 1 173 ? 8.112 5.292 -18.482 1.00 97.25 173 GLY A C 1
ATOM 1312 O O . GLY A 1 173 ? 6.950 5.601 -18.220 1.00 97.25 173 GLY A O 1
ATOM 1313 N N . ALA A 1 174 ? 8.416 4.357 -19.391 1.00 97.00 174 ALA A N 1
ATOM 1314 C CA . ALA A 1 174 ? 7.403 3.638 -20.165 1.00 97.00 174 ALA A CA 1
ATOM 1315 C C . ALA A 1 174 ? 6.474 2.786 -19.282 1.00 97.00 174 ALA A C 1
ATOM 1317 O O . ALA A 1 174 ? 5.263 2.808 -19.484 1.00 97.00 174 ALA A O 1
ATOM 1318 N N . ILE A 1 175 ? 7.014 2.095 -18.273 1.00 97.94 175 ILE A N 1
ATOM 1319 C CA . ILE A 1 175 ? 6.231 1.341 -17.285 1.00 97.94 175 ILE A CA 1
ATOM 1320 C C . ILE A 1 175 ? 5.308 2.282 -16.502 1.00 97.94 175 ILE A C 1
ATOM 1322 O O . ILE A 1 175 ? 4.112 2.014 -16.409 1.00 97.94 175 ILE A O 1
ATOM 1326 N N . THR A 1 176 ? 5.825 3.398 -15.978 1.00 97.81 176 THR A N 1
ATOM 1327 C CA . THR A 1 176 ? 5.016 4.376 -15.230 1.00 97.81 176 THR A CA 1
ATOM 1328 C C . THR A 1 176 ? 3.862 4.923 -16.075 1.00 97.81 176 THR A C 1
ATOM 1330 O O . THR A 1 176 ? 2.738 5.030 -15.579 1.00 97.81 176 THR A O 1
ATOM 1333 N N . GLN A 1 177 ? 4.112 5.216 -17.357 1.00 97.19 177 GLN A N 1
ATOM 1334 C CA . GLN A 1 177 ? 3.082 5.661 -18.300 1.00 97.19 177 GLN A CA 1
ATOM 1335 C C . GLN A 1 177 ? 2.071 4.552 -18.637 1.00 97.19 177 GLN A C 1
ATOM 1337 O O . GLN A 1 177 ? 0.871 4.823 -18.738 1.00 97.19 177 GLN A O 1
ATOM 1342 N N . ALA A 1 178 ? 2.529 3.308 -18.797 1.00 97.38 178 ALA A N 1
ATOM 1343 C CA . ALA A 1 178 ? 1.651 2.163 -19.023 1.00 97.38 178 ALA A CA 1
ATOM 1344 C C . ALA A 1 178 ? 0.710 1.958 -17.828 1.00 97.38 178 ALA A C 1
ATOM 1346 O O . ALA A 1 178 ? -0.497 1.837 -18.020 1.00 97.38 178 ALA A O 1
ATOM 1347 N N . MET A 1 179 ? 1.226 2.024 -16.595 1.00 98.06 179 MET A N 1
ATOM 1348 C CA . MET A 1 179 ? 0.399 1.934 -15.388 1.00 98.06 179 MET A CA 1
ATOM 1349 C C . MET A 1 179 ? -0.603 3.084 -15.294 1.00 98.06 179 MET A C 1
ATOM 1351 O O . MET A 1 179 ? -1.769 2.853 -14.989 1.00 98.06 179 MET A O 1
ATOM 1355 N N . ALA A 1 180 ? -0.194 4.314 -15.616 1.00 97.62 180 ALA A N 1
ATOM 1356 C CA . ALA A 1 180 ? -1.132 5.431 -15.645 1.00 97.62 180 ALA A CA 1
ATOM 1357 C C . ALA A 1 180 ? -2.254 5.218 -16.669 1.00 97.62 180 ALA A C 1
ATOM 1359 O O . ALA A 1 180 ? -3.413 5.492 -16.377 1.00 97.62 180 ALA A O 1
ATOM 1360 N N . THR A 1 181 ? -1.930 4.660 -17.837 1.00 97.44 181 THR A N 1
ATOM 1361 C CA . THR A 1 181 ? -2.921 4.325 -18.870 1.00 97.44 181 THR A CA 1
ATOM 1362 C C . THR A 1 181 ? -3.890 3.248 -18.376 1.00 97.44 181 THR A C 1
ATOM 1364 O O . THR A 1 181 ? -5.100 3.412 -18.510 1.00 97.44 181 THR A O 1
ATOM 1367 N N . VAL A 1 182 ? -3.378 2.188 -17.741 1.00 98.00 182 VAL A N 1
ATOM 1368 C CA . VAL A 1 182 ? -4.186 1.091 -17.176 1.00 98.00 182 VAL A CA 1
ATOM 1369 C C . VAL A 1 182 ? -5.157 1.581 -16.094 1.00 98.00 182 VAL A C 1
ATOM 1371 O O . VAL A 1 182 ? -6.286 1.097 -16.018 1.00 98.00 182 VAL A O 1
ATOM 1374 N N . PHE A 1 183 ? -4.744 2.548 -15.271 1.00 97.88 183 PHE A N 1
ATOM 1375 C CA . PHE A 1 183 ? -5.571 3.104 -14.192 1.00 97.88 183 PHE A CA 1
ATOM 1376 C C . PHE A 1 183 ? -6.309 4.399 -14.567 1.00 97.88 183 PHE A C 1
ATOM 1378 O O . PHE A 1 183 ? -6.991 4.969 -13.718 1.00 97.88 183 PHE A O 1
ATOM 1385 N N . GLY A 1 184 ? -6.216 4.849 -15.823 1.00 96.62 184 GLY A N 1
ATOM 1386 C CA . GLY A 1 184 ? -6.912 6.042 -16.311 1.00 96.62 184 GLY A CA 1
ATOM 1387 C C . GLY A 1 184 ? -6.438 7.352 -15.675 1.00 96.62 184 GLY A C 1
ATOM 1388 O O . GLY A 1 184 ? -7.243 8.259 -15.495 1.00 96.62 184 GLY A O 1
ATOM 1389 N N . VAL A 1 185 ? -5.157 7.449 -15.313 1.00 96.31 185 VAL A N 1
ATOM 1390 C CA . VAL A 1 185 ? -4.562 8.621 -14.661 1.00 96.31 185 VAL A CA 1
ATOM 1391 C C . VAL A 1 185 ? -3.940 9.568 -15.683 1.00 96.31 185 VAL A C 1
ATOM 1393 O O . VAL A 1 185 ? -3.125 9.169 -16.518 1.00 96.31 185 VAL A O 1
ATOM 1396 N N . SER A 1 186 ? -4.280 10.852 -15.565 1.00 92.69 186 SER A N 1
ATOM 1397 C CA . SER A 1 186 ? -3.649 11.946 -16.303 1.00 92.69 186 SER A CA 1
ATOM 1398 C C . SER A 1 186 ? -2.728 12.786 -15.406 1.00 92.69 186 SER A C 1
ATOM 1400 O O . SER A 1 186 ? -2.909 12.865 -14.189 1.00 92.69 186 SER A O 1
ATOM 1402 N N . ALA A 1 187 ? -1.732 13.452 -16.002 1.00 90.38 187 ALA A N 1
ATOM 1403 C CA . ALA A 1 187 ? -0.811 14.327 -15.266 1.00 90.38 187 ALA A CA 1
ATOM 1404 C C . ALA A 1 187 ? -1.479 15.612 -14.732 1.00 90.38 187 ALA A C 1
ATOM 1406 O O . ALA A 1 187 ? -0.954 16.261 -13.820 1.00 90.38 187 ALA A O 1
ATOM 1407 N N . ASP A 1 188 ? -2.645 15.977 -15.270 1.00 90.50 188 ASP A N 1
ATOM 1408 C CA . ASP A 1 188 ? -3.434 17.124 -14.811 1.00 90.50 188 ASP A CA 1
ATOM 1409 C C . ASP A 1 188 ? -4.136 16.842 -13.474 1.00 90.50 188 ASP A C 1
ATOM 1411 O O . ASP A 1 188 ? -4.380 17.762 -12.697 1.00 90.50 188 ASP A O 1
ATOM 1415 N N . GLU A 1 189 ? -4.384 15.568 -13.162 1.00 92.00 189 GLU A N 1
ATOM 1416 C CA . GLU A 1 189 ? -5.066 15.113 -11.941 1.00 92.00 189 GLU A CA 1
ATOM 1417 C C . GLU A 1 189 ? -4.102 14.646 -10.844 1.00 92.00 189 GLU A C 1
ATOM 1419 O O . GLU A 1 189 ? -4.526 14.062 -9.843 1.00 92.00 189 GLU A O 1
ATOM 1424 N N . LYS A 1 190 ? -2.800 14.878 -11.035 1.00 93.00 190 LYS A N 1
ATOM 1425 C CA . LYS A 1 190 ? -1.764 14.484 -10.079 1.00 93.00 190 LYS A CA 1
ATOM 1426 C C . LYS A 1 190 ? -2.007 15.068 -8.679 1.00 93.00 190 LYS A C 1
ATOM 1428 O O . LYS A 1 190 ? -2.518 16.185 -8.561 1.00 93.00 190 LYS A O 1
ATOM 1433 N N . PRO A 1 191 ? -1.552 14.375 -7.622 1.00 96.44 191 PRO A N 1
ATOM 1434 C CA . PRO A 1 191 ? -1.409 14.960 -6.299 1.00 96.44 191 PRO A CA 1
ATOM 1435 C C . PRO A 1 191 ? -0.678 16.305 -6.334 1.00 96.44 191 PRO A C 1
ATOM 1437 O O . PRO A 1 191 ? 0.393 16.427 -6.931 1.00 96.44 191 PRO A O 1
ATOM 1440 N N . THR A 1 192 ? -1.253 17.311 -5.678 1.00 96.62 192 THR A N 1
ATOM 1441 C CA . THR A 1 192 ? -0.658 18.655 -5.568 1.00 96.62 192 THR A CA 1
ATOM 1442 C C . THR A 1 192 ? 0.133 18.842 -4.279 1.00 96.62 192 THR A C 1
ATOM 1444 O O . THR A 1 192 ? 0.800 19.857 -4.114 1.00 96.62 192 THR A O 1
ATOM 1447 N N . GLN A 1 193 ? -0.013 17.910 -3.341 1.00 97.19 193 GLN A N 1
ATOM 1448 C CA . GLN A 1 193 ? 0.679 17.884 -2.061 1.00 97.19 193 GLN A CA 1
ATOM 1449 C C . GLN A 1 193 ? 0.744 16.442 -1.552 1.00 97.19 193 GLN A C 1
ATOM 1451 O O . GLN A 1 193 ? 0.059 15.561 -2.066 1.00 97.19 193 GLN A O 1
ATOM 1456 N N . CYS A 1 194 ? 1.591 16.185 -0.562 1.00 96.75 194 CYS A N 1
ATOM 1457 C CA . CYS A 1 194 ? 1.588 14.941 0.199 1.00 96.75 194 CYS A CA 1
ATOM 1458 C C . CYS A 1 194 ? 2.192 15.232 1.570 1.00 96.75 194 CYS A C 1
ATOM 1460 O O . CYS A 1 194 ? 3.405 15.415 1.683 1.00 96.75 194 CYS A O 1
ATOM 1462 N N . ASP A 1 195 ? 1.354 15.331 2.603 1.00 93.81 195 ASP A N 1
ATOM 1463 C CA . ASP A 1 195 ? 1.846 15.495 3.972 1.00 93.81 195 ASP A CA 1
ATOM 1464 C C . ASP A 1 195 ? 2.394 14.173 4.544 1.00 93.81 195 ASP A C 1
ATOM 1466 O O . ASP A 1 195 ? 2.098 13.077 4.060 1.00 93.81 195 ASP A O 1
ATOM 1470 N N . SER A 1 196 ? 3.206 14.259 5.600 1.00 92.50 196 SER A N 1
ATOM 1471 C CA . SER A 1 196 ? 3.841 13.081 6.207 1.00 92.50 196 SER A CA 1
ATOM 1472 C C . SER A 1 196 ? 2.835 12.055 6.737 1.00 92.50 196 SER A C 1
ATOM 1474 O O . SER A 1 196 ? 3.106 10.857 6.699 1.00 92.50 196 SER A O 1
ATOM 1476 N N . THR A 1 197 ? 1.672 12.495 7.225 1.00 94.12 197 THR A N 1
ATOM 1477 C CA . THR A 1 197 ? 0.620 11.594 7.724 1.00 94.12 197 THR A CA 1
ATOM 1478 C C . THR A 1 197 ? 0.067 10.748 6.581 1.00 94.12 197 THR A C 1
ATOM 1480 O O . THR A 1 197 ? -0.036 9.526 6.682 1.00 94.12 197 THR A O 1
ATOM 1483 N N . THR A 1 198 ? -0.224 11.400 5.463 1.00 95.31 198 THR A N 1
ATOM 1484 C CA . THR A 1 198 ? -0.711 10.799 4.223 1.00 95.31 198 THR A CA 1
ATOM 1485 C C . THR A 1 198 ? 0.326 9.866 3.633 1.00 95.31 198 THR A C 1
ATOM 1487 O O . THR A 1 198 ? -0.021 8.758 3.237 1.00 95.31 198 THR A O 1
ATOM 1490 N N . ALA A 1 199 ? 1.600 10.257 3.656 1.00 94.56 199 ALA A N 1
ATOM 1491 C CA . ALA A 1 199 ? 2.708 9.420 3.216 1.00 94.56 199 ALA A CA 1
ATOM 1492 C C . ALA A 1 199 ? 2.792 8.106 4.008 1.00 94.56 199 ALA A C 1
ATOM 1494 O O . ALA A 1 199 ? 2.965 7.042 3.418 1.00 94.56 199 ALA A O 1
ATOM 1495 N N . VAL A 1 200 ? 2.623 8.160 5.333 1.00 94.69 200 VAL A N 1
ATOM 1496 C CA . VAL A 1 200 ? 2.639 6.967 6.196 1.00 94.69 200 VAL A CA 1
ATOM 1497 C C . VAL A 1 200 ? 1.429 6.070 5.932 1.00 94.69 200 VAL A C 1
ATOM 1499 O O . VAL A 1 200 ? 1.590 4.856 5.803 1.00 94.69 200 VAL A O 1
ATOM 1502 N N . ILE A 1 201 ? 0.228 6.645 5.806 1.00 95.06 201 ILE A N 1
ATOM 1503 C CA . ILE A 1 201 ? -0.987 5.875 5.486 1.00 95.06 201 ILE A CA 1
ATOM 1504 C C . ILE A 1 201 ? -0.858 5.234 4.099 1.00 95.06 201 ILE A C 1
ATOM 1506 O O . ILE A 1 201 ? -1.170 4.055 3.943 1.00 95.06 201 ILE A O 1
ATOM 1510 N N . LEU A 1 202 ? -0.368 5.985 3.109 1.00 96.12 202 LEU A N 1
ATOM 1511 C CA . LEU A 1 202 ? -0.133 5.491 1.757 1.00 96.12 202 LEU A CA 1
ATOM 1512 C C . LEU A 1 202 ? 0.894 4.357 1.762 1.00 96.12 202 LEU A C 1
ATOM 1514 O O . LEU A 1 202 ? 0.624 3.314 1.183 1.00 96.12 202 LEU A O 1
ATOM 1518 N N . ALA A 1 203 ? 2.023 4.510 2.455 1.00 95.62 203 ALA A N 1
ATOM 1519 C CA . ALA A 1 203 ? 3.032 3.457 2.565 1.00 95.62 203 ALA A CA 1
ATOM 1520 C C . ALA A 1 203 ? 2.456 2.168 3.172 1.00 95.62 203 ALA A C 1
ATOM 1522 O O . ALA A 1 203 ? 2.691 1.082 2.646 1.00 95.62 203 ALA A O 1
ATOM 1523 N N . GLY A 1 204 ? 1.653 2.285 4.236 1.00 95.75 204 GLY A N 1
ATOM 1524 C CA . GLY A 1 204 ? 0.963 1.144 4.842 1.00 95.75 204 GLY A CA 1
ATOM 1525 C C . GLY A 1 204 ? -0.046 0.489 3.894 1.00 95.75 204 GLY A C 1
ATOM 1526 O O . GLY A 1 204 ? -0.079 -0.735 3.783 1.00 95.75 204 GLY A O 1
ATOM 1527 N N . LEU A 1 205 ? -0.829 1.292 3.167 1.00 96.69 205 LEU A N 1
ATOM 1528 C CA . LEU A 1 205 ? -1.767 0.800 2.156 1.00 96.69 205 LEU A CA 1
ATOM 1529 C C . LEU A 1 205 ? -1.044 0.054 1.027 1.00 96.69 205 LEU A C 1
ATOM 1531 O O . LEU A 1 205 ? -1.465 -1.040 0.660 1.00 96.69 205 LEU A O 1
ATOM 1535 N N . VAL A 1 206 ? 0.047 0.621 0.508 1.00 97.62 206 VAL A N 1
ATOM 1536 C CA . VAL A 1 206 ? 0.870 0.022 -0.552 1.00 97.62 206 VAL A CA 1
ATOM 1537 C C . VAL A 1 206 ? 1.502 -1.285 -0.077 1.00 97.62 206 VAL A C 1
ATOM 1539 O O . VAL A 1 206 ? 1.449 -2.271 -0.803 1.00 97.62 206 VAL A O 1
ATOM 1542 N N . ALA A 1 207 ? 2.036 -1.328 1.147 1.00 96.69 207 ALA A N 1
ATOM 1543 C CA . ALA A 1 207 ? 2.618 -2.543 1.718 1.00 96.69 207 ALA A CA 1
ATOM 1544 C C . ALA A 1 207 ? 1.583 -3.673 1.845 1.00 96.69 207 ALA A C 1
ATOM 1546 O O . ALA A 1 207 ? 1.823 -4.795 1.405 1.00 96.69 207 ALA A O 1
ATOM 1547 N N . VAL A 1 208 ? 0.399 -3.371 2.387 1.00 96.69 208 VAL A N 1
ATOM 1548 C CA . VAL A 1 208 ? -0.692 -4.351 2.505 1.00 96.69 208 VAL A CA 1
ATOM 1549 C C . VAL A 1 208 ? -1.186 -4.799 1.126 1.00 96.69 208 VAL A C 1
ATOM 1551 O O . VAL A 1 208 ? -1.464 -5.984 0.930 1.00 96.69 208 VAL A O 1
ATOM 1554 N N . ALA A 1 209 ? -1.270 -3.880 0.161 1.00 98.06 209 ALA A N 1
ATOM 1555 C CA . ALA A 1 209 ? -1.643 -4.212 -1.206 1.00 98.06 209 ALA A CA 1
ATOM 1556 C C . ALA A 1 209 ? -0.607 -5.124 -1.886 1.00 98.06 209 ALA A C 1
ATOM 1558 O O . ALA A 1 209 ? -1.003 -6.089 -2.537 1.00 98.06 209 ALA A O 1
ATOM 1559 N N . ASP A 1 210 ? 0.692 -4.886 -1.677 1.00 98.06 210 ASP A N 1
ATOM 1560 C CA . ASP A 1 210 ? 1.772 -5.755 -2.162 1.00 98.06 210 ASP A CA 1
ATOM 1561 C C . ASP A 1 210 ? 1.717 -7.149 -1.527 1.00 98.06 210 ASP A C 1
ATOM 1563 O O . ASP A 1 210 ? 1.844 -8.150 -2.234 1.00 98.06 210 ASP A O 1
ATOM 1567 N N . TRP A 1 211 ? 1.443 -7.258 -0.223 1.00 97.06 211 TRP A N 1
ATOM 1568 C CA . TRP A 1 211 ? 1.296 -8.562 0.436 1.00 97.06 211 TRP A CA 1
ATOM 1569 C C . TRP A 1 211 ? 0.148 -9.388 -0.148 1.00 97.06 211 TRP A C 1
ATOM 1571 O O . TRP A 1 211 ? 0.316 -10.581 -0.401 1.00 97.06 211 TRP A O 1
ATOM 1581 N N . ILE A 1 212 ? -1.005 -8.761 -0.394 1.00 97.31 212 ILE A N 1
ATOM 1582 C CA . ILE A 1 212 ? -2.168 -9.433 -0.989 1.00 97.31 212 ILE A CA 1
ATOM 1583 C C . ILE A 1 212 ? -1.908 -9.763 -2.467 1.00 97.31 212 ILE A C 1
ATOM 1585 O O . ILE A 1 212 ? -2.160 -10.895 -2.879 1.00 97.31 212 ILE A O 1
ATOM 1589 N N . GLY A 1 213 ? -1.374 -8.815 -3.246 1.00 97.12 213 GLY A N 1
ATOM 1590 C CA . GLY A 1 213 ? -1.019 -9.006 -4.660 1.00 97.12 213 GLY A CA 1
ATOM 1591 C C . GLY A 1 213 ? 0.079 -10.054 -4.870 1.00 97.12 213 GLY A C 1
ATOM 1592 O O . GLY A 1 213 ? 0.139 -10.705 -5.903 1.00 97.12 213 GLY A O 1
ATOM 1593 N N . SER A 1 214 ? 0.909 -10.293 -3.854 1.00 95.62 214 SER A N 1
ATOM 1594 C CA . SER A 1 214 ? 1.946 -11.329 -3.870 1.00 95.62 214 SER A CA 1
ATOM 1595 C C . SER A 1 214 ? 1.435 -12.740 -3.555 1.00 95.62 214 SER A C 1
ATOM 1597 O O . SER A 1 214 ? 2.218 -13.690 -3.637 1.00 95.62 214 SER A O 1
ATOM 1599 N N . ASN A 1 215 ? 0.168 -12.908 -3.162 1.00 95.38 215 ASN A N 1
ATOM 1600 C CA . ASN A 1 215 ? -0.375 -14.219 -2.820 1.00 95.38 215 ASN A CA 1
ATOM 1601 C C . ASN A 1 215 ? -0.733 -15.013 -4.089 1.00 95.38 215 ASN A C 1
ATOM 1603 O O . ASN A 1 215 ? -1.745 -14.748 -4.742 1.00 95.38 215 ASN A O 1
ATOM 1607 N N . THR A 1 216 ? 0.066 -16.040 -4.388 1.00 93.38 216 THR A N 1
ATOM 1608 C CA . THR A 1 216 ? -0.055 -16.867 -5.598 1.00 93.38 216 THR A CA 1
ATOM 1609 C C . THR A 1 216 ? -1.302 -17.752 -5.650 1.00 93.38 216 THR A C 1
ATOM 1611 O O . THR A 1 216 ? -1.645 -18.253 -6.724 1.00 93.38 216 THR A O 1
ATOM 1614 N N . GLU A 1 217 ? -2.024 -17.922 -4.537 1.00 93.62 217 GLU A N 1
ATOM 1615 C CA . GLU A 1 217 ? -3.339 -18.575 -4.542 1.00 93.62 217 GLU A CA 1
ATOM 1616 C C . GLU A 1 217 ? -4.376 -17.732 -5.294 1.00 93.62 217 GLU A C 1
ATOM 1618 O O . GLU A 1 217 ? -5.212 -18.280 -6.020 1.00 93.62 217 GLU A O 1
ATOM 1623 N N . PHE A 1 218 ? -4.290 -16.403 -5.158 1.00 94.56 218 PHE A N 1
ATOM 1624 C CA . PHE A 1 218 ? -5.183 -15.455 -5.820 1.00 94.56 218 PHE A CA 1
ATOM 1625 C C . PHE A 1 218 ? -4.589 -14.922 -7.122 1.00 94.56 218 PHE A C 1
ATOM 1627 O O . PHE A 1 218 ? -5.309 -14.889 -8.117 1.00 94.56 218 PHE A O 1
ATOM 1634 N N . PHE A 1 219 ? -3.300 -14.572 -7.137 1.00 96.44 219 PHE A N 1
ATOM 1635 C CA . PHE A 1 219 ? -2.590 -13.949 -8.259 1.00 96.44 219 PHE A CA 1
ATOM 1636 C C . PHE A 1 219 ? -1.529 -14.901 -8.823 1.00 96.44 219 PHE A C 1
ATOM 1638 O O . PHE A 1 219 ? -0.370 -14.926 -8.408 1.00 96.44 219 PHE A O 1
ATOM 1645 N N . ARG A 1 220 ? -1.946 -15.757 -9.760 1.00 94.88 220 ARG A N 1
ATOM 1646 C CA . ARG A 1 220 ? -1.054 -16.738 -10.397 1.00 94.88 220 ARG A CA 1
ATOM 1647 C C . ARG A 1 220 ? -0.092 -16.064 -11.374 1.00 94.88 220 ARG A C 1
ATOM 1649 O O . ARG A 1 220 ? -0.371 -15.008 -11.931 1.00 94.88 220 ARG A O 1
ATOM 1656 N N . TYR A 1 221 ? 1.040 -16.712 -11.626 1.00 95.25 221 TYR A N 1
ATOM 1657 C CA . TYR A 1 221 ? 2.017 -16.230 -12.599 1.00 95.25 221 TYR A CA 1
ATOM 1658 C C . TYR A 1 221 ? 1.415 -16.163 -14.003 1.00 95.25 221 TYR A C 1
ATOM 1660 O O . TYR A 1 221 ? 0.800 -17.123 -14.462 1.00 95.25 221 TYR A O 1
ATOM 1668 N N . ALA A 1 222 ? 1.567 -15.008 -14.657 1.00 94.25 222 ALA A N 1
ATOM 1669 C CA . ALA A 1 222 ? 0.942 -14.752 -15.951 1.00 94.25 222 ALA A CA 1
ATOM 1670 C C . ALA A 1 222 ? 1.693 -15.435 -17.103 1.00 94.25 222 ALA A C 1
ATOM 1672 O O . ALA A 1 222 ? 1.092 -15.721 -18.134 1.00 94.25 222 ALA A O 1
ATOM 1673 N N . VAL A 1 223 ? 2.987 -15.730 -16.926 1.00 92.19 223 VAL A N 1
ATOM 1674 C CA . VAL A 1 223 ? 3.809 -16.412 -17.928 1.00 92.19 223 VAL A CA 1
ATOM 1675 C C . VAL A 1 223 ? 4.224 -17.780 -17.404 1.00 92.19 223 VAL A C 1
ATOM 1677 O O . VAL A 1 223 ? 4.916 -17.884 -16.395 1.00 92.19 223 VAL A O 1
ATOM 1680 N N . ALA A 1 224 ? 3.826 -18.836 -18.114 1.00 89.62 224 ALA A N 1
ATOM 1681 C CA . ALA A 1 224 ? 4.193 -20.212 -17.780 1.00 89.62 224 ALA A CA 1
ATOM 1682 C C . ALA A 1 224 ? 5.582 -20.616 -18.308 1.00 89.62 224 ALA A C 1
ATOM 1684 O O . ALA A 1 224 ? 6.213 -21.504 -17.741 1.00 89.62 224 ALA A O 1
ATOM 1685 N N . HIS A 1 225 ? 6.050 -19.985 -19.392 1.00 89.19 225 HIS A N 1
ATOM 1686 C CA . HIS A 1 225 ? 7.274 -20.370 -20.097 1.00 89.19 225 HIS A CA 1
ATOM 1687 C C . HIS A 1 225 ? 8.115 -19.154 -20.522 1.00 89.19 225 HIS A C 1
ATOM 1689 O O . HIS A 1 225 ? 7.776 -18.441 -21.466 1.00 89.19 225 HIS A O 1
ATOM 1695 N N . ALA A 1 226 ? 9.240 -18.929 -19.841 1.00 88.25 226 ALA A N 1
ATOM 1696 C CA . ALA A 1 226 ? 10.128 -17.787 -20.065 1.00 88.25 226 ALA A CA 1
ATOM 1697 C C . ALA A 1 226 ? 10.886 -17.805 -21.407 1.00 88.25 226 ALA A C 1
ATOM 1699 O O . ALA A 1 226 ? 11.331 -16.755 -21.873 1.00 88.25 226 ALA A O 1
ATOM 1700 N N . ASP A 1 227 ? 11.030 -18.959 -22.066 1.00 85.69 227 ASP A N 1
ATOM 1701 C CA . ASP A 1 227 ? 11.631 -19.047 -23.404 1.00 85.69 227 ASP A CA 1
ATOM 1702 C C . ASP A 1 227 ? 10.706 -18.490 -24.502 1.00 85.69 227 ASP A C 1
ATOM 1704 O O . ASP A 1 227 ? 11.180 -18.025 -25.549 1.00 85.69 227 ASP A O 1
ATOM 1708 N N . ARG A 1 228 ? 9.391 -18.513 -24.252 1.00 84.62 228 ARG A N 1
ATOM 1709 C CA . ARG A 1 228 ? 8.330 -18.074 -25.167 1.00 84.62 228 ARG A CA 1
ATOM 1710 C C . ARG A 1 228 ? 7.250 -17.302 -24.400 1.00 84.62 228 ARG A C 1
ATOM 1712 O O . ARG A 1 228 ? 6.129 -17.795 -24.287 1.00 84.62 228 ARG A O 1
ATOM 1719 N N . PRO A 1 229 ? 7.568 -16.105 -23.877 1.00 84.88 229 PRO A N 1
ATOM 1720 C CA . PRO A 1 229 ? 6.577 -15.302 -23.178 1.00 84.88 229 PRO A CA 1
ATOM 1721 C C . PRO A 1 229 ? 5.461 -14.910 -24.152 1.00 84.88 229 PRO A C 1
ATOM 1723 O O . PRO A 1 229 ? 5.723 -14.330 -25.210 1.00 84.88 229 PRO A O 1
ATOM 1726 N N . GLU A 1 230 ? 4.225 -15.251 -23.803 1.00 86.31 230 GLU A N 1
ATOM 1727 C CA . GLU A 1 230 ? 3.042 -14.817 -24.540 1.00 86.31 230 GLU A CA 1
ATOM 1728 C C . GLU A 1 230 ? 2.673 -13.388 -24.115 1.00 86.31 230 GLU A C 1
ATOM 1730 O O . GLU A 1 230 ? 2.706 -13.089 -22.918 1.00 86.31 230 GLU A O 1
ATOM 1735 N N . PRO A 1 231 ? 2.342 -12.492 -25.063 1.00 88.81 231 PRO A N 1
ATOM 1736 C CA . PRO A 1 231 ? 1.944 -11.136 -24.728 1.00 88.81 231 PRO A CA 1
ATOM 1737 C C . PRO A 1 231 ? 0.616 -11.136 -23.968 1.00 88.81 231 PRO A C 1
ATOM 1739 O O . PRO A 1 231 ? -0.363 -11.762 -24.375 1.00 88.81 231 PRO A O 1
ATOM 1742 N N . VAL A 1 232 ? 0.586 -10.377 -22.882 1.00 92.19 232 VAL A N 1
ATOM 1743 C CA . VAL A 1 232 ? -0.585 -10.122 -22.051 1.00 92.19 232 VAL A CA 1
ATOM 1744 C C . VAL A 1 232 ? -1.153 -8.753 -22.414 1.00 92.19 232 VAL A C 1
ATOM 1746 O O . VAL A 1 232 ? -0.452 -7.748 -22.332 1.00 92.19 232 VAL A O 1
ATOM 1749 N N . ASP A 1 233 ? -2.430 -8.688 -22.780 1.00 94.69 233 ASP A N 1
ATOM 1750 C CA . ASP A 1 233 ? -3.136 -7.408 -22.885 1.00 94.69 233 ASP A CA 1
ATOM 1751 C C . ASP A 1 233 ? -3.340 -6.838 -21.473 1.00 94.69 233 ASP A C 1
ATOM 1753 O O . ASP A 1 233 ? -4.019 -7.443 -20.636 1.00 94.69 233 ASP A O 1
ATOM 1757 N N . LEU A 1 234 ? -2.727 -5.686 -21.191 1.00 95.88 234 LEU A N 1
ATOM 1758 C CA . LEU A 1 234 ? -2.710 -5.112 -19.844 1.00 95.88 234 LEU A CA 1
ATOM 1759 C C . LEU A 1 234 ? -4.099 -4.659 -19.369 1.00 95.88 234 LEU A C 1
ATOM 1761 O O . LEU A 1 234 ? -4.379 -4.731 -18.171 1.00 95.88 234 LEU A O 1
ATOM 1765 N N . ALA A 1 235 ? -4.981 -4.228 -20.276 1.00 95.19 235 ALA A N 1
ATOM 1766 C CA . ALA A 1 235 ? -6.337 -3.815 -19.922 1.00 95.19 235 ALA A CA 1
ATOM 1767 C C . ALA A 1 235 ? -7.200 -5.035 -19.566 1.00 95.19 235 ALA A C 1
ATOM 1769 O O . ALA A 1 235 ? -7.865 -5.052 -18.526 1.00 95.19 235 ALA A O 1
ATOM 1770 N N . VAL A 1 236 ? -7.118 -6.097 -20.375 1.00 97.06 236 VAL A N 1
ATOM 1771 C CA . VAL A 1 236 ? -7.795 -7.374 -20.090 1.00 97.06 236 VAL A CA 1
ATOM 1772 C C . VAL A 1 236 ? -7.265 -7.990 -18.793 1.00 97.06 236 VAL A C 1
ATOM 1774 O O . VAL A 1 236 ? -8.049 -8.484 -17.973 1.00 97.06 236 VAL A O 1
ATOM 1777 N N . TYR A 1 237 ? -5.948 -7.933 -18.580 1.00 97.88 237 TYR A N 1
ATOM 1778 C CA . TYR A 1 237 ? -5.315 -8.423 -17.360 1.00 97.88 237 TYR A CA 1
ATOM 1779 C C . TYR A 1 237 ? -5.781 -7.646 -16.127 1.00 97.88 237 TYR A C 1
ATOM 1781 O O . TYR A 1 237 ? -6.179 -8.262 -15.140 1.00 97.88 237 TYR A O 1
ATOM 1789 N N . ARG A 1 238 ? -5.841 -6.310 -16.193 1.00 98.12 238 ARG A N 1
ATOM 1790 C CA . ARG A 1 238 ? -6.359 -5.466 -15.105 1.00 98.12 238 ARG A CA 1
ATOM 1791 C C . ARG A 1 238 ? -7.770 -5.855 -14.685 1.00 98.12 238 ARG A C 1
ATOM 1793 O O . ARG A 1 238 ? -8.047 -5.949 -13.490 1.00 98.12 238 ARG A O 1
ATOM 1800 N N . ASP A 1 239 ? -8.659 -6.126 -15.636 1.00 98.06 239 ASP A N 1
ATOM 1801 C CA . ASP A 1 239 ? -10.023 -6.556 -15.316 1.00 98.06 239 ASP A CA 1
ATOM 1802 C C . ASP A 1 239 ? -10.067 -7.937 -14.655 1.00 98.06 239 ASP A C 1
ATOM 1804 O O . ASP A 1 239 ? -10.906 -8.188 -13.782 1.00 98.06 239 ASP A O 1
ATOM 1808 N N . HIS A 1 240 ? -9.171 -8.842 -15.053 1.00 98.06 240 HIS A N 1
ATOM 1809 C CA . HIS A 1 240 ? -9.002 -10.133 -14.393 1.00 98.06 240 HIS A CA 1
ATOM 1810 C C . HIS A 1 240 ? -8.478 -9.973 -12.958 1.00 98.06 240 HIS A C 1
ATOM 1812 O O . HIS A 1 240 ? -9.126 -10.453 -12.021 1.00 98.06 240 HIS A O 1
ATOM 1818 N N . ALA A 1 241 ? -7.390 -9.223 -12.783 1.00 98.38 241 ALA A N 1
ATOM 1819 C CA . ALA A 1 241 ? -6.767 -8.942 -11.495 1.00 98.38 241 ALA A CA 1
ATOM 1820 C C . ALA A 1 241 ? -7.735 -8.242 -10.527 1.00 98.38 241 ALA A C 1
ATOM 1822 O O . ALA A 1 241 ? -7.802 -8.588 -9.348 1.00 98.38 241 ALA A O 1
ATOM 1823 N N . ALA A 1 242 ? -8.575 -7.320 -11.010 1.00 98.38 242 ALA A N 1
ATOM 1824 C CA . ALA A 1 242 ? -9.580 -6.653 -10.181 1.00 98.38 242 ALA A CA 1
ATOM 1825 C C . ALA A 1 242 ? -10.604 -7.641 -9.584 1.00 98.38 242 ALA A C 1
ATOM 1827 O O . ALA A 1 242 ? -11.013 -7.503 -8.426 1.00 98.38 242 ALA A O 1
ATOM 1828 N N . ARG A 1 243 ? -10.996 -8.683 -10.333 1.00 97.75 243 ARG A N 1
ATOM 1829 C CA . ARG A 1 243 ? -11.863 -9.757 -9.808 1.00 97.75 243 ARG A CA 1
ATOM 1830 C C . ARG A 1 243 ? -11.131 -10.632 -8.789 1.00 97.75 243 ARG A C 1
ATOM 1832 O O . ARG A 1 243 ? -11.735 -11.029 -7.786 1.00 97.75 243 ARG A O 1
ATOM 1839 N N . GLN A 1 244 ? -9.846 -10.905 -9.013 1.00 97.81 244 GLN A N 1
ATOM 1840 C CA . GLN A 1 244 ? -9.001 -11.627 -8.056 1.00 97.81 244 GLN A CA 1
ATOM 1841 C C . GLN A 1 244 ? -8.836 -10.840 -6.754 1.00 97.81 244 GLN A C 1
ATOM 1843 O O . GLN A 1 244 ? -9.031 -11.419 -5.691 1.00 97.81 244 GLN A O 1
ATOM 1848 N N . ALA A 1 245 ? -8.619 -9.524 -6.813 1.00 97.81 245 ALA A N 1
ATOM 1849 C CA . ALA A 1 245 ? -8.532 -8.664 -5.633 1.00 97.81 245 ALA A CA 1
ATOM 1850 C C . ALA A 1 245 ? -9.804 -8.727 -4.775 1.00 97.81 245 ALA A C 1
ATOM 1852 O O . ALA A 1 245 ? -9.733 -8.917 -3.562 1.00 97.81 245 ALA A O 1
ATOM 1853 N N . VAL A 1 246 ? -10.991 -8.652 -5.390 1.00 95.81 246 VAL A N 1
ATOM 1854 C CA . VAL A 1 246 ? -12.263 -8.804 -4.658 1.00 95.81 246 VAL A CA 1
ATOM 1855 C C . VAL A 1 246 ? -12.387 -10.196 -4.031 1.00 95.81 246 VAL A C 1
ATOM 1857 O O . VAL A 1 246 ? -12.859 -10.320 -2.898 1.00 95.81 246 VAL A O 1
ATOM 1860 N N . THR A 1 247 ? -11.951 -11.236 -4.741 1.00 95.38 247 THR A N 1
ATOM 1861 C CA . THR A 1 247 ? -11.950 -12.616 -4.232 1.00 95.38 247 THR A CA 1
ATOM 1862 C C . THR A 1 247 ? -10.991 -12.767 -3.051 1.00 95.38 247 THR A C 1
ATOM 1864 O O . THR A 1 247 ? -11.386 -13.322 -2.029 1.00 95.38 247 THR A O 1
ATOM 1867 N N . ALA A 1 248 ? -9.786 -12.201 -3.140 1.00 95.44 248 ALA A N 1
ATOM 1868 C CA . ALA A 1 248 ? -8.788 -12.202 -2.076 1.00 95.44 248 ALA A CA 1
ATOM 1869 C C . ALA A 1 248 ? -9.311 -11.496 -0.820 1.00 95.44 248 ALA A C 1
ATOM 1871 O O . ALA A 1 248 ? -9.293 -12.073 0.263 1.00 95.44 248 ALA A O 1
ATOM 1872 N N . LEU A 1 249 ? -9.884 -10.294 -0.963 1.00 93.50 249 LEU A N 1
ATOM 1873 C CA . LEU A 1 249 ? -10.492 -9.579 0.164 1.00 93.50 249 LEU A CA 1
ATOM 1874 C C . LEU A 1 249 ? -11.672 -10.344 0.781 1.00 93.50 249 LEU A C 1
ATOM 1876 O O . LEU A 1 249 ? -11.867 -10.272 1.991 1.00 93.50 249 LEU A O 1
ATOM 1880 N N . SER A 1 250 ? -12.436 -11.089 -0.026 1.00 90.69 250 SER A N 1
ATOM 1881 C CA . SER A 1 250 ? -13.512 -11.960 0.474 1.00 90.69 250 SER A CA 1
ATOM 1882 C C . SER A 1 250 ? -12.963 -13.153 1.252 1.00 90.69 250 SER A C 1
ATOM 1884 O O . SER A 1 250 ? -13.454 -13.448 2.336 1.00 90.69 250 SER A O 1
ATOM 1886 N N . GLY A 1 251 ? -11.930 -13.817 0.725 1.00 88.75 251 GLY A N 1
ATOM 1887 C CA . GLY A 1 251 ? -11.256 -14.934 1.394 1.00 88.75 251 GLY A CA 1
ATOM 1888 C C . GLY A 1 251 ? -10.581 -14.514 2.699 1.00 88.75 251 GLY A C 1
ATOM 1889 O O . GLY A 1 251 ? -10.569 -15.277 3.661 1.00 88.75 251 GLY A O 1
ATOM 1890 N N . LEU A 1 252 ? -10.093 -13.272 2.759 1.00 87.44 252 LEU A N 1
ATOM 1891 C CA . LEU A 1 252 ? -9.574 -12.658 3.975 1.00 87.44 252 LEU A CA 1
ATOM 1892 C C . LEU A 1 252 ? -10.672 -12.175 4.927 1.00 87.44 252 LEU A C 1
ATOM 1894 O O . LEU A 1 252 ? -10.334 -11.852 6.053 1.00 87.44 252 LEU A O 1
ATOM 1898 N N . GLY A 1 253 ? -11.945 -12.098 4.524 1.00 85.94 253 GLY A N 1
ATOM 1899 C CA . GLY A 1 253 ? -13.038 -11.555 5.345 1.00 85.94 253 GLY A CA 1
ATOM 1900 C C . GLY A 1 253 ? -13.046 -10.025 5.475 1.00 85.94 253 GLY A C 1
ATOM 1901 O O . GLY A 1 253 ? -13.796 -9.477 6.276 1.00 85.94 253 GLY A O 1
ATOM 1902 N N . TRP A 1 254 ? -12.237 -9.308 4.690 1.00 84.69 254 TRP A N 1
ATOM 1903 C CA . TRP A 1 254 ? -12.015 -7.860 4.845 1.00 84.69 254 TRP A CA 1
ATOM 1904 C C . TRP A 1 254 ? -13.086 -6.999 4.176 1.00 84.69 254 TRP A C 1
ATOM 1906 O O . TRP A 1 254 ? -13.193 -5.809 4.459 1.00 84.69 254 TRP A O 1
ATOM 1916 N N . ASN A 1 255 ? -13.880 -7.580 3.276 1.00 74.75 255 ASN A N 1
ATOM 1917 C CA . ASN A 1 255 ? -14.972 -6.890 2.589 1.00 74.75 255 ASN A CA 1
ATOM 1918 C C . ASN A 1 255 ? -16.363 -7.211 3.170 1.00 74.75 255 ASN A C 1
ATOM 1920 O O . ASN A 1 255 ? -17.372 -6.804 2.590 1.00 74.75 255 ASN A O 1
ATOM 1924 N N . GLN A 1 256 ? -16.416 -7.931 4.294 1.00 70.25 256 GLN A N 1
ATOM 1925 C CA . GLN A 1 256 ? -17.639 -8.236 5.028 1.00 70.25 256 GLN A CA 1
ATOM 1926 C C . GLN A 1 256 ? -17.894 -7.111 6.027 1.00 70.25 256 GLN A C 1
ATOM 1928 O O . GLN A 1 256 ? -17.463 -7.146 7.176 1.00 70.25 256 GLN A O 1
ATOM 1933 N N . LEU A 1 257 ? -18.546 -6.053 5.550 1.00 66.44 257 LEU A N 1
ATOM 1934 C CA . LEU A 1 257 ? -18.974 -4.974 6.425 1.00 66.44 257 LEU A CA 1
ATOM 1935 C C . LEU A 1 257 ? -20.236 -5.425 7.155 1.00 66.44 257 LEU A C 1
ATOM 1937 O O . LEU A 1 257 ? -21.191 -5.808 6.472 1.00 66.44 257 LEU A O 1
ATOM 1941 N N . PRO A 1 258 ? -20.265 -5.368 8.498 1.00 67.50 258 PRO A N 1
ATOM 1942 C CA . PRO A 1 258 ? -21.509 -5.584 9.205 1.00 67.50 258 PRO A CA 1
ATOM 1943 C C . PRO A 1 258 ? -22.548 -4.569 8.730 1.00 67.50 258 PRO A C 1
ATOM 1945 O O . PRO A 1 258 ? -22.211 -3.433 8.360 1.00 67.50 258 PRO A O 1
ATOM 1948 N N . HIS A 1 259 ? -23.808 -4.987 8.711 1.00 65.06 259 HIS A N 1
ATOM 1949 C CA . HIS A 1 259 ? -24.899 -4.094 8.363 1.00 65.06 259 HIS A CA 1
ATOM 1950 C C . HIS A 1 259 ? -24.920 -2.906 9.330 1.00 65.06 259 HIS A C 1
ATOM 1952 O O . HIS A 1 259 ? -24.619 -3.048 10.517 1.00 65.06 259 HIS A O 1
ATOM 1958 N N . GLU A 1 260 ? -25.261 -1.718 8.818 1.00 60.88 260 GLU A N 1
ATOM 1959 C CA . GLU A 1 260 ? -25.406 -0.524 9.650 1.00 60.88 260 GLU A CA 1
ATOM 1960 C C . GLU A 1 260 ? -26.545 -0.770 10.641 1.00 60.88 260 GLU A C 1
ATOM 1962 O O . GLU A 1 260 ? -27.730 -0.733 10.307 1.00 60.88 260 GLU A O 1
ATOM 1967 N N . ALA A 1 261 ? -26.165 -1.135 11.858 1.00 60.88 261 ALA A N 1
ATOM 1968 C CA . ALA A 1 261 ? -27.097 -1.551 12.877 1.00 60.88 261 ALA A CA 1
ATOM 1969 C C . ALA A 1 261 ? -27.459 -0.340 13.734 1.00 60.88 261 ALA A C 1
ATOM 1971 O O . ALA A 1 261 ? -26.581 0.404 14.176 1.00 60.88 261 ALA A O 1
ATOM 1972 N N . LEU A 1 262 ? -28.762 -0.172 13.986 1.00 64.94 262 LEU A N 1
ATOM 1973 C CA . LEU A 1 262 ? -29.294 0.847 14.892 1.00 64.94 262 LEU A CA 1
ATOM 1974 C C . LEU A 1 262 ? -28.496 0.869 16.208 1.00 64.94 262 LEU A C 1
ATOM 1976 O O . LEU A 1 262 ? -28.015 -0.189 16.629 1.00 64.94 262 LEU A O 1
ATOM 1980 N N . PRO A 1 263 ? -28.365 2.035 16.870 1.00 66.06 263 PRO A N 1
ATOM 1981 C CA . PRO A 1 263 ? -27.771 2.104 18.199 1.00 66.06 263 PRO A CA 1
ATOM 1982 C C . PRO A 1 263 ? -28.424 1.059 19.109 1.00 66.06 263 PRO A C 1
ATOM 1984 O O . PRO A 1 263 ? -29.646 1.056 19.272 1.00 66.06 263 PRO A O 1
ATOM 1987 N N . LEU A 1 264 ? -27.622 0.138 19.646 1.00 70.81 264 LEU A N 1
ATOM 1988 C CA . LEU A 1 264 ? -28.105 -0.881 20.571 1.00 70.81 264 LEU A CA 1
ATOM 1989 C C . LEU A 1 264 ? -27.933 -0.390 22.005 1.00 70.81 264 LEU A C 1
ATOM 1991 O O . LEU A 1 264 ? -26.911 0.187 22.366 1.00 70.81 264 LEU A O 1
ATOM 1995 N N . ASP A 1 265 ? -28.947 -0.652 22.824 1.00 83.50 265 ASP A N 1
ATOM 1996 C CA . ASP A 1 265 ? -28.900 -0.385 24.256 1.00 83.50 265 ASP A CA 1
ATOM 1997 C C . ASP A 1 265 ? -27.807 -1.235 24.928 1.00 83.50 265 ASP A C 1
ATOM 1999 O O . ASP A 1 265 ? -27.634 -2.419 24.615 1.00 83.50 265 ASP A O 1
ATOM 2003 N N . PHE A 1 266 ? -27.087 -0.643 25.884 1.00 89.75 266 PHE A N 1
ATOM 2004 C CA . PHE A 1 266 ? -26.017 -1.305 26.630 1.00 89.75 266 PHE A CA 1
ATOM 2005 C C . PHE A 1 266 ? -26.510 -2.622 27.235 1.00 89.75 266 PHE A C 1
ATOM 2007 O O . PHE A 1 266 ? -25.863 -3.665 27.096 1.00 89.75 266 PHE A O 1
ATOM 2014 N N . GLN A 1 267 ? -27.692 -2.604 27.855 1.00 91.50 267 GLN A N 1
ATOM 2015 C CA . GLN A 1 267 ? -28.247 -3.790 28.498 1.00 91.50 267 GLN A CA 1
ATOM 2016 C C . GLN A 1 267 ? -28.560 -4.903 27.492 1.00 91.50 267 GLN A C 1
ATOM 2018 O O . GLN A 1 267 ? -28.416 -6.080 27.824 1.00 91.50 267 GLN A O 1
ATOM 2023 N N . HIS A 1 268 ? -28.913 -4.561 26.254 1.00 86.75 268 HIS A N 1
ATOM 2024 C CA . HIS A 1 268 ? -29.128 -5.542 25.195 1.00 86.75 268 HIS A CA 1
ATOM 2025 C C . HIS A 1 268 ? -27.822 -6.246 24.794 1.00 86.75 268 HIS A C 1
ATOM 2027 O O . HIS A 1 268 ? -27.779 -7.473 24.670 1.00 86.75 268 HIS A O 1
ATOM 2033 N N . VAL A 1 269 ? -26.736 -5.484 24.648 1.00 87.94 269 VAL A N 1
ATOM 2034 C CA . VAL A 1 269 ? -25.431 -6.024 24.242 1.00 87.94 269 VAL A CA 1
ATOM 2035 C C . VAL A 1 269 ? -24.777 -6.808 25.384 1.00 87.94 269 VAL A C 1
ATOM 2037 O O . VAL A 1 269 ? -24.309 -7.934 25.199 1.00 87.94 269 VAL A O 1
ATOM 2040 N N . PHE A 1 270 ? -24.777 -6.276 26.602 1.00 90.38 270 PHE A N 1
ATOM 2041 C CA . PHE A 1 270 ? -24.033 -6.876 27.713 1.00 90.38 270 PHE A CA 1
ATOM 2042 C C . PHE A 1 270 ? -24.879 -7.811 28.591 1.00 90.38 270 PHE A C 1
ATOM 2044 O O . PHE A 1 270 ? -24.334 -8.723 29.210 1.00 90.38 270 PHE A O 1
ATOM 2051 N N . GLY A 1 271 ? -26.210 -7.694 28.560 1.00 91.12 271 GLY A N 1
ATOM 2052 C CA . GLY A 1 271 ? -27.136 -8.529 29.337 1.00 91.12 271 GLY A CA 1
ATOM 2053 C C . GLY A 1 271 ? -27.342 -8.071 30.785 1.00 91.12 271 GLY A C 1
ATOM 2054 O O . GLY A 1 271 ? -27.946 -8.802 31.568 1.00 91.12 271 GLY A O 1
ATOM 2055 N N . PHE A 1 272 ? -26.845 -6.889 31.155 1.00 92.81 272 PHE A N 1
ATOM 2056 C CA . PHE A 1 272 ? -26.991 -6.283 32.481 1.00 92.81 272 PHE A CA 1
ATOM 2057 C C . PHE A 1 272 ? -27.067 -4.753 32.374 1.00 92.81 272 PHE A C 1
ATOM 2059 O O . PHE A 1 272 ? -26.634 -4.182 31.376 1.00 92.81 272 PHE A O 1
ATOM 2066 N N . ALA A 1 273 ? -27.637 -4.093 33.385 1.00 94.56 273 ALA A N 1
ATOM 2067 C CA . ALA A 1 273 ? -27.743 -2.634 33.415 1.00 94.56 273 ALA A CA 1
ATOM 2068 C C . ALA A 1 273 ? -26.364 -1.980 33.639 1.00 94.56 273 ALA A C 1
ATOM 2070 O O . ALA A 1 273 ? -25.589 -2.506 34.445 1.00 94.56 273 ALA A O 1
ATOM 2071 N N . PRO A 1 274 ? -26.046 -0.861 32.963 1.00 95.38 274 PRO A N 1
ATOM 2072 C CA . PRO A 1 274 ? -24.754 -0.205 33.119 1.00 95.38 274 PRO A CA 1
ATOM 2073 C C . PRO A 1 274 ? -24.545 0.288 34.559 1.00 95.38 274 PRO A C 1
ATOM 2075 O O . PRO A 1 274 ? -25.485 0.692 35.240 1.00 95.38 274 PRO A O 1
ATOM 2078 N N . ASN A 1 275 ? -23.300 0.251 35.032 1.00 96.00 275 ASN A N 1
ATOM 2079 C CA . ASN A 1 275 ? -22.907 0.909 36.280 1.00 96.00 275 ASN A CA 1
ATOM 2080 C C . ASN A 1 275 ? -22.554 2.392 36.042 1.00 96.00 275 ASN A C 1
ATOM 2082 O O . ASN A 1 275 ? -22.457 2.843 34.902 1.00 96.00 275 ASN A O 1
ATOM 2086 N N . ALA A 1 276 ? -22.281 3.143 37.115 1.00 96.19 276 ALA A N 1
ATOM 2087 C CA . ALA A 1 276 ? -21.968 4.574 37.025 1.00 96.19 276 ALA A CA 1
ATOM 2088 C C . ALA A 1 276 ? -20.775 4.896 36.095 1.00 96.19 276 ALA A C 1
ATOM 2090 O O . ALA A 1 276 ? -20.774 5.924 35.421 1.00 96.19 276 ALA A O 1
ATOM 2091 N N . LEU A 1 277 ? -19.766 4.016 36.027 1.00 96.38 277 LEU A N 1
ATOM 2092 C CA . LEU A 1 277 ? -18.623 4.175 35.122 1.00 96.38 277 LEU A CA 1
ATOM 2093 C C . LEU A 1 277 ? -19.039 4.023 33.651 1.00 96.38 277 LEU A C 1
ATOM 2095 O O . LEU A 1 277 ? -18.607 4.793 32.795 1.00 96.38 277 LEU A O 1
ATOM 2099 N N . GLN A 1 278 ? -19.858 3.016 33.357 1.00 96.00 278 GLN A N 1
ATOM 2100 C CA . GLN A 1 278 ? -20.343 2.709 32.011 1.00 96.00 278 GLN A CA 1
ATOM 2101 C C . GLN A 1 278 ? -21.338 3.769 31.524 1.00 96.00 278 GLN A C 1
ATOM 2103 O O . GLN A 1 278 ? -21.247 4.194 30.375 1.00 96.00 278 GLN A O 1
ATOM 2108 N N . GLU A 1 279 ? -22.217 4.263 32.401 1.00 95.62 279 GLU A N 1
ATOM 2109 C CA . GLU A 1 279 ? -23.100 5.403 32.116 1.00 95.62 279 GLU A CA 1
ATOM 2110 C C . GLU A 1 279 ? -22.296 6.666 31.787 1.00 95.62 279 GLU A C 1
ATOM 2112 O O . GLU A 1 279 ? -22.572 7.338 30.792 1.00 95.62 279 GLU A O 1
ATOM 2117 N N . ALA A 1 280 ? -21.251 6.960 32.569 1.00 95.31 280 ALA A N 1
ATOM 2118 C CA . ALA A 1 280 ? -20.366 8.086 32.292 1.00 95.31 280 ALA A CA 1
ATOM 2119 C C . ALA A 1 280 ? -19.650 7.935 30.937 1.00 95.31 280 ALA A C 1
ATOM 2121 O O . ALA A 1 280 ? -19.551 8.905 30.187 1.00 95.31 280 ALA A O 1
ATOM 2122 N N . ALA A 1 281 ? -19.189 6.728 30.591 1.00 95.00 281 ALA A N 1
ATOM 2123 C CA . ALA A 1 281 ? -18.557 6.461 29.299 1.00 95.00 281 ALA A CA 1
ATOM 2124 C C . ALA A 1 281 ? -19.526 6.669 28.120 1.00 95.00 281 ALA A C 1
ATOM 2126 O O . ALA A 1 281 ? -19.153 7.300 27.131 1.00 95.00 281 ALA A O 1
ATOM 2127 N N . LEU A 1 282 ? -20.774 6.206 28.236 1.00 92.88 282 LEU A N 1
ATOM 2128 C CA . LEU A 1 282 ? -21.817 6.447 27.232 1.00 92.88 282 LEU A CA 1
ATOM 2129 C C . LEU A 1 282 ? -22.121 7.943 27.080 1.00 92.88 282 LEU A C 1
ATOM 2131 O O . LEU A 1 282 ? -22.149 8.451 25.961 1.00 92.88 282 LEU A O 1
ATOM 2135 N N . HIS A 1 283 ? -22.242 8.676 28.192 1.00 93.62 283 HIS A N 1
ATOM 2136 C CA . HIS A 1 283 ? -22.448 10.123 28.148 1.00 93.62 283 HIS A CA 1
ATOM 2137 C C . HIS A 1 283 ? -21.293 10.855 27.448 1.00 93.62 283 HIS A C 1
ATOM 2139 O O . HIS A 1 283 ? -21.527 11.765 26.653 1.00 93.62 283 HIS A O 1
ATOM 2145 N N . VAL A 1 284 ? -20.044 10.442 27.696 1.00 93.94 284 VAL A N 1
ATOM 2146 C CA . VAL A 1 284 ? -18.875 10.984 26.987 1.00 93.94 284 VAL A CA 1
ATOM 2147 C C . VAL A 1 284 ? -18.981 10.723 25.483 1.00 93.94 284 VAL A C 1
ATOM 2149 O O . VAL A 1 284 ? -18.720 11.638 24.702 1.00 93.94 284 VAL A O 1
ATOM 2152 N N . ALA A 1 285 ? -19.401 9.525 25.066 1.00 90.44 285 ALA A N 1
ATOM 2153 C CA . ALA A 1 285 ? -19.604 9.207 23.651 1.00 90.44 285 ALA A CA 1
ATOM 2154 C C . ALA A 1 285 ? -20.631 10.142 22.979 1.00 90.44 285 ALA A C 1
ATOM 2156 O O . ALA A 1 285 ? -20.433 10.562 21.836 1.00 90.44 285 ALA A O 1
ATOM 2157 N N . ASP A 1 286 ? -21.689 10.516 23.705 1.00 88.94 286 ASP A N 1
ATOM 2158 C CA . ASP A 1 286 ? -22.763 11.389 23.217 1.00 88.94 286 ASP A CA 1
ATOM 2159 C C . ASP A 1 286 ? -22.347 12.851 23.034 1.00 88.94 286 ASP A C 1
ATOM 2161 O O . ASP A 1 286 ? -22.940 13.575 22.224 1.00 88.94 286 ASP A O 1
ATOM 2165 N N . VAL A 1 287 ? -21.346 13.314 23.778 1.00 91.00 287 VAL A N 1
ATOM 2166 C CA . VAL A 1 287 ? -20.889 14.711 23.713 1.00 91.00 287 VAL A CA 1
ATOM 2167 C C . VAL A 1 287 ? -19.568 14.871 22.967 1.00 91.00 287 VAL A C 1
ATOM 2169 O O . VAL A 1 287 ? -19.163 16.003 22.703 1.00 91.00 287 VAL A O 1
ATOM 2172 N N . LEU A 1 288 ? -18.906 13.773 22.584 1.00 90.06 288 LEU A N 1
ATOM 2173 C CA . LEU A 1 288 ? -17.624 13.817 21.888 1.00 90.06 288 LEU A CA 1
ATOM 2174 C C . LEU A 1 288 ? -17.796 14.375 20.456 1.00 90.06 288 LEU A C 1
ATOM 2176 O O . LEU A 1 288 ? -18.443 13.736 19.617 1.00 90.06 288 LEU A O 1
ATOM 2180 N N . PRO A 1 289 ? -17.214 15.548 20.135 1.00 84.25 289 PRO A N 1
ATOM 2181 C CA . PRO A 1 289 ? -17.495 16.247 18.879 1.00 84.25 289 PRO A CA 1
ATOM 2182 C C . PRO A 1 289 ? -16.732 15.690 17.667 1.00 84.25 289 PRO A C 1
ATOM 2184 O O . PRO A 1 289 ? -17.040 16.063 16.540 1.00 84.25 289 PRO A O 1
ATOM 2187 N N . GLY A 1 290 ? -15.742 14.816 17.868 1.00 82.12 290 GLY A N 1
ATOM 2188 C CA . GLY A 1 290 ? -14.873 14.298 16.809 1.00 82.12 290 GLY A CA 1
ATOM 2189 C C . GLY A 1 290 ? -13.739 13.435 17.374 1.00 82.12 290 GLY A C 1
ATOM 2190 O O . GLY A 1 290 ? -13.907 12.863 18.453 1.00 82.12 290 GLY A O 1
ATOM 2191 N N . PRO A 1 291 ? -12.581 13.342 16.687 1.00 83.94 291 PRO A N 1
ATOM 2192 C CA . PRO A 1 291 ? -11.414 12.618 17.190 1.00 83.94 291 PRO A CA 1
ATOM 2193 C C . PRO A 1 291 ? -11.023 13.085 18.599 1.00 83.94 291 PRO A C 1
ATOM 2195 O O . PRO A 1 291 ? -10.884 14.285 18.839 1.00 83.94 291 PRO A O 1
ATOM 2198 N N . GLY A 1 292 ? -10.834 12.148 19.529 1.00 88.69 292 GLY A N 1
ATOM 2199 C CA . GLY A 1 292 ? -10.545 12.473 20.924 1.00 88.69 292 GLY A CA 1
ATOM 2200 C C . GLY A 1 292 ? -9.892 11.330 21.694 1.00 88.69 292 GLY A C 1
ATOM 2201 O O . GLY A 1 292 ? -9.970 10.168 21.300 1.00 88.69 292 GLY A O 1
ATOM 2202 N N . LEU A 1 293 ? -9.243 11.684 22.805 1.00 92.38 293 LEU A N 1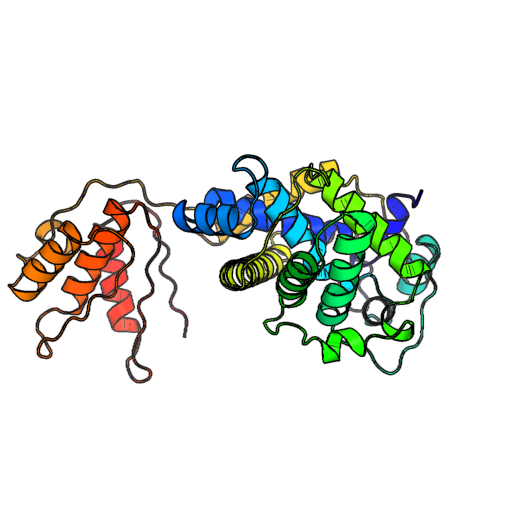
ATOM 2203 C CA . LEU A 1 293 ? -8.656 10.749 23.762 1.00 92.38 293 LEU A CA 1
ATOM 2204 C C . LEU A 1 293 ? -9.528 10.719 25.019 1.00 92.38 293 LEU A C 1
ATOM 2206 O O . LEU A 1 293 ? -9.700 11.746 25.673 1.00 92.38 293 LEU A O 1
ATOM 2210 N N . VAL A 1 294 ? -10.045 9.541 25.367 1.00 93.94 294 VAL A N 1
ATOM 2211 C CA . VAL A 1 294 ? -10.805 9.323 26.604 1.00 93.94 294 VAL A CA 1
ATOM 2212 C C . VAL A 1 294 ? -9.958 8.490 27.559 1.00 93.94 294 VAL A C 1
ATOM 2214 O O . VAL A 1 294 ? -9.527 7.391 27.215 1.00 93.94 294 VAL A O 1
ATOM 2217 N N . ILE A 1 295 ? -9.721 9.017 28.759 1.00 95.44 295 ILE A N 1
ATOM 2218 C CA . ILE A 1 295 ? -8.978 8.334 29.822 1.00 95.44 295 ILE A CA 1
ATOM 2219 C C . ILE A 1 295 ? -9.982 7.877 30.878 1.00 95.44 295 ILE A C 1
ATOM 2221 O O . ILE A 1 295 ? -10.729 8.689 31.418 1.00 95.44 295 ILE A O 1
ATOM 2225 N N . VAL A 1 296 ? -10.008 6.572 31.154 1.00 94.12 296 VAL A N 1
ATOM 2226 C CA . VAL A 1 296 ? -10.935 5.954 32.111 1.00 94.12 296 VAL A CA 1
ATOM 2227 C C . VAL A 1 296 ? -10.161 5.460 33.329 1.00 94.12 296 VAL A C 1
ATOM 2229 O O . VAL A 1 296 ? -9.456 4.451 33.263 1.00 94.12 296 VAL A O 1
ATOM 2232 N N . GLU A 1 297 ? -10.328 6.144 34.459 1.00 95.31 297 GLU A N 1
ATOM 2233 C CA . GLU A 1 297 ? -9.700 5.789 35.733 1.00 95.31 297 GLU A CA 1
ATOM 2234 C C . GLU A 1 297 ? -10.736 5.178 36.681 1.00 95.31 297 GLU A C 1
ATOM 2236 O O . GLU A 1 297 ? -11.670 5.839 37.124 1.00 95.31 297 GLU A O 1
ATOM 2241 N N . ALA A 1 298 ? -10.581 3.889 36.986 1.00 94.06 298 ALA A N 1
ATOM 2242 C CA . ALA A 1 298 ? -11.441 3.177 37.928 1.00 94.06 298 ALA A CA 1
ATOM 2243 C C . ALA A 1 298 ? -10.700 1.985 38.560 1.00 94.06 298 ALA A C 1
ATOM 2245 O O . ALA A 1 298 ? -9.817 1.407 37.904 1.00 94.06 298 ALA A O 1
ATOM 2246 N N . PRO A 1 299 ? -11.073 1.550 39.781 1.00 94.69 299 PRO A N 1
ATOM 2247 C CA . PRO A 1 299 ? -10.560 0.327 40.398 1.00 94.69 299 PRO A CA 1
ATOM 2248 C C . PRO A 1 299 ? -10.674 -0.926 39.510 1.00 94.69 299 PRO A C 1
ATOM 2250 O O . PRO A 1 299 ? -11.420 -0.985 38.524 1.00 94.69 299 PRO A O 1
ATOM 225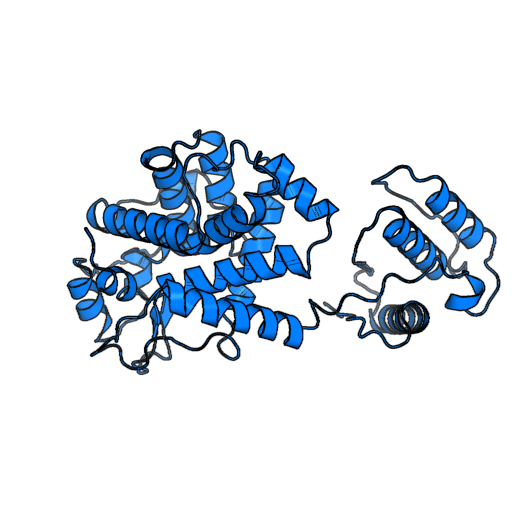3 N N . MET A 1 300 ? -9.878 -1.955 39.814 1.00 89.62 300 MET A N 1
ATOM 2254 C CA . MET A 1 300 ? -9.997 -3.258 39.147 1.00 89.62 300 MET A CA 1
ATOM 2255 C C . MET A 1 300 ? -11.364 -3.884 39.455 1.00 89.62 300 MET A C 1
ATOM 2257 O O . MET A 1 300 ? -11.821 -3.820 40.586 1.00 89.62 300 MET A O 1
ATOM 2261 N N . GLY A 1 301 ? -12.001 -4.495 38.451 1.00 89.31 301 GLY A N 1
ATOM 2262 C CA . GLY A 1 301 ? -13.323 -5.120 38.599 1.00 89.31 301 GLY A CA 1
ATOM 2263 C C . GLY A 1 301 ? -14.522 -4.231 38.244 1.00 89.31 301 GLY A C 1
ATOM 2264 O O . GLY A 1 301 ? -15.593 -4.766 38.001 1.00 89.31 301 GLY A O 1
ATOM 2265 N N . GLU A 1 302 ? -14.346 -2.916 38.079 1.00 93.12 302 GLU A N 1
ATOM 2266 C CA . GLU A 1 302 ? -15.444 -1.958 37.809 1.00 93.12 302 GLU A CA 1
ATOM 2267 C C . GLU A 1 302 ? -16.004 -1.975 36.367 1.00 93.12 302 GLU A C 1
ATOM 2269 O O . GLU A 1 302 ? -16.709 -1.060 35.949 1.00 93.12 302 GLU A O 1
ATOM 2274 N N . GLY A 1 303 ? -15.678 -2.988 35.557 1.00 92.81 303 GLY A N 1
ATOM 2275 C CA . GLY A 1 303 ? -16.220 -3.097 34.194 1.00 92.81 303 GLY A CA 1
ATOM 2276 C C . GLY A 1 303 ? -15.644 -2.095 33.181 1.00 92.81 303 GLY A C 1
ATOM 2277 O O . GLY A 1 303 ? -16.334 -1.699 32.243 1.00 92.81 303 GLY A O 1
ATOM 2278 N N . LYS A 1 304 ? -14.368 -1.697 33.339 1.00 94.19 304 LYS A N 1
ATOM 2279 C CA . LYS A 1 304 ? -13.651 -0.806 32.396 1.00 94.19 304 LYS A CA 1
ATOM 2280 C C . LYS A 1 304 ? -13.665 -1.308 30.948 1.00 94.19 304 LYS A C 1
ATOM 2282 O O . LYS A 1 304 ? -13.686 -0.508 30.022 1.00 94.19 304 LYS A O 1
ATOM 2287 N N . THR A 1 305 ? -13.617 -2.624 30.752 1.00 92.06 305 THR A N 1
ATOM 2288 C CA . THR A 1 305 ? -13.617 -3.224 29.413 1.00 92.06 305 THR A CA 1
ATOM 2289 C C . THR A 1 305 ? -14.944 -2.981 28.700 1.00 92.06 305 THR A C 1
ATOM 2291 O O . THR A 1 305 ? -14.932 -2.528 27.562 1.00 92.06 305 THR A O 1
ATOM 2294 N N . GLU A 1 306 ? -16.070 -3.232 29.367 1.00 93.56 306 GLU A N 1
ATOM 2295 C CA . GLU A 1 306 ? -17.404 -2.979 28.819 1.00 93.56 306 GLU A CA 1
ATOM 2296 C C . GLU A 1 306 ? -17.645 -1.486 28.603 1.00 93.56 306 GLU A C 1
ATOM 2298 O O . GLU A 1 306 ? -18.196 -1.111 27.573 1.00 93.56 306 GLU A O 1
ATOM 2303 N N . ALA A 1 307 ? -17.163 -0.628 29.511 1.00 94.50 307 ALA A N 1
ATOM 2304 C CA . ALA A 1 307 ? -17.204 0.821 29.318 1.00 94.50 307 ALA A CA 1
ATOM 2305 C C . ALA A 1 307 ? -16.450 1.241 28.041 1.00 94.50 307 ALA A C 1
ATOM 2307 O O . ALA A 1 307 ? -16.974 2.013 27.244 1.00 94.50 307 ALA A O 1
ATOM 2308 N N . ALA A 1 308 ? -15.252 0.690 27.807 1.00 94.12 308 ALA A N 1
ATOM 2309 C CA . ALA A 1 308 ? -14.469 0.965 26.603 1.00 94.12 308 ALA A CA 1
ATOM 2310 C C . ALA A 1 308 ? -15.124 0.409 25.326 1.00 94.12 308 ALA A C 1
ATOM 2312 O O . ALA A 1 308 ? -15.129 1.092 24.307 1.00 94.12 308 ALA A O 1
ATOM 2313 N N . GLN A 1 309 ? -15.699 -0.798 25.374 1.00 92.81 309 GLN A N 1
ATOM 2314 C CA . GLN A 1 309 ? -16.429 -1.393 24.246 1.00 92.81 309 GLN A CA 1
ATOM 2315 C C . GLN A 1 309 ? -17.673 -0.576 23.882 1.00 92.81 309 GLN A C 1
ATOM 2317 O O . GLN A 1 309 ? -17.878 -0.281 22.709 1.00 92.81 309 GLN A O 1
ATOM 2322 N N . ALA A 1 310 ? -18.467 -0.172 24.876 1.00 92.00 310 ALA A N 1
ATOM 2323 C CA . ALA A 1 310 ? -19.662 0.642 24.672 1.00 92.00 310 ALA A CA 1
ATOM 2324 C C . ALA A 1 310 ? -19.323 2.041 24.134 1.00 92.00 310 ALA A C 1
ATOM 2326 O O . ALA A 1 310 ? -19.942 2.503 23.178 1.00 92.00 310 ALA A O 1
ATOM 2327 N N . LEU A 1 311 ? -18.297 2.685 24.704 1.00 92.50 311 LEU A N 1
ATOM 2328 C CA . LEU A 1 311 ? -17.769 3.961 24.219 1.00 92.50 311 LEU A CA 1
ATOM 2329 C C . LEU A 1 311 ? -17.309 3.853 22.761 1.00 92.50 311 LEU A C 1
ATOM 2331 O O . LEU A 1 311 ? -17.688 4.681 21.936 1.00 92.50 311 LEU A O 1
ATOM 2335 N N . ALA A 1 312 ? -16.502 2.837 22.441 1.00 91.12 312 ALA A N 1
ATOM 2336 C CA . ALA A 1 312 ? -16.000 2.628 21.090 1.00 91.12 312 ALA A CA 1
ATOM 2337 C C . ALA A 1 312 ? -17.148 2.382 20.105 1.00 91.12 312 ALA A C 1
ATOM 2339 O O . ALA A 1 312 ? -17.183 3.022 19.061 1.00 91.12 312 ALA A O 1
ATOM 2340 N N . ASP A 1 313 ? -18.120 1.535 20.451 1.00 89.12 313 ASP A N 1
ATOM 2341 C CA . ASP A 1 313 ? -19.290 1.281 19.608 1.00 89.12 313 ASP A CA 1
ATOM 2342 C C . ASP A 1 313 ? -20.078 2.559 19.304 1.00 89.12 313 ASP A C 1
ATOM 2344 O O . ASP A 1 313 ? -20.346 2.859 18.139 1.00 89.12 313 ASP A O 1
ATOM 2348 N N . ALA A 1 314 ? -20.391 3.348 20.333 1.00 88.06 314 ALA A N 1
ATOM 2349 C CA . ALA A 1 314 ? -21.132 4.595 20.182 1.00 88.06 314 ALA A CA 1
ATOM 2350 C C . ALA A 1 314 ? -20.372 5.613 19.311 1.00 88.06 314 ALA A C 1
ATOM 2352 O O . ALA A 1 314 ? -20.956 6.226 18.414 1.00 88.06 314 ALA A O 1
ATOM 2353 N N . VAL A 1 315 ? -19.056 5.748 19.515 1.00 88.50 315 VAL A N 1
ATOM 2354 C CA . VAL A 1 315 ? -18.193 6.625 18.707 1.00 88.50 315 VAL A CA 1
ATOM 2355 C C . VAL A 1 315 ? -18.110 6.143 17.257 1.00 88.50 315 VAL A C 1
ATOM 2357 O O . VAL A 1 315 ? -18.210 6.967 16.345 1.00 88.50 315 VAL A O 1
ATOM 2360 N N . LEU A 1 316 ? -17.964 4.834 17.025 1.00 86.12 316 LEU A N 1
ATOM 2361 C CA . LEU A 1 316 ? -17.907 4.261 15.680 1.00 86.12 316 LEU A CA 1
ATOM 2362 C C . LEU A 1 316 ? -19.181 4.559 14.888 1.00 86.12 316 LEU A C 1
ATOM 2364 O O . LEU A 1 316 ? -19.092 5.029 13.753 1.00 86.12 316 LEU A O 1
ATOM 2368 N N . HIS A 1 317 ? -20.348 4.360 15.505 1.00 82.88 317 HIS A N 1
ATOM 2369 C CA . HIS A 1 317 ? -21.640 4.627 14.872 1.00 82.88 317 HIS A CA 1
ATOM 2370 C C . HIS A 1 317 ? -21.848 6.114 14.604 1.00 82.88 317 HIS A C 1
ATOM 2372 O O . HIS A 1 317 ? -22.187 6.499 13.487 1.00 82.88 317 HIS A O 1
ATOM 2378 N N . ARG A 1 318 ? -21.606 6.965 15.605 1.00 83.25 318 ARG A N 1
ATOM 2379 C CA . ARG A 1 318 ? -21.852 8.407 15.498 1.00 83.25 318 ARG A CA 1
ATOM 2380 C C . ARG A 1 318 ? -20.978 9.086 14.447 1.00 83.25 318 ARG A C 1
ATOM 2382 O O . ARG A 1 318 ? -21.439 9.994 13.763 1.00 83.25 318 ARG A O 1
ATOM 2389 N N . HIS A 1 319 ? -19.719 8.670 14.346 1.00 81.94 319 HIS A N 1
ATOM 2390 C CA . HIS A 1 319 ? -18.736 9.291 13.454 1.00 81.94 319 HIS A CA 1
ATOM 2391 C C . HIS A 1 319 ? -18.517 8.496 12.159 1.00 81.94 319 HIS A C 1
ATOM 2393 O O . HIS A 1 319 ? -17.586 8.793 11.411 1.00 81.94 319 HIS A O 1
ATOM 2399 N N . HIS A 1 320 ? -19.359 7.489 11.885 1.00 80.75 320 HIS A N 1
ATOM 2400 C CA . HIS A 1 320 ? -19.255 6.584 10.731 1.00 80.75 320 HIS A CA 1
ATOM 2401 C C . HIS A 1 320 ? -17.841 5.997 10.544 1.00 80.75 320 HIS A C 1
ATOM 2403 O O . HIS A 1 320 ? -17.339 5.835 9.425 1.00 80.75 320 HIS A O 1
ATOM 2409 N N . LEU A 1 321 ? -17.177 5.708 11.663 1.00 82.88 321 LEU A N 1
ATOM 2410 C CA . LEU A 1 321 ? -15.851 5.104 11.705 1.00 82.88 321 LEU A CA 1
ATOM 2411 C C . LEU A 1 321 ? -15.971 3.579 11.659 1.00 82.88 321 LEU A C 1
ATOM 2413 O O . LEU A 1 321 ? -17.051 3.008 11.804 1.00 82.88 321 LEU A O 1
ATOM 2417 N N . ARG A 1 322 ? -14.843 2.898 11.437 1.00 80.56 322 ARG A N 1
ATOM 2418 C CA . ARG A 1 322 ? -14.803 1.436 11.335 1.00 80.56 322 ARG A CA 1
ATOM 2419 C C . ARG A 1 322 ? -13.574 0.862 12.016 1.00 80.56 322 ARG A C 1
ATOM 2421 O O . ARG A 1 322 ? -12.490 1.430 11.914 1.00 80.56 322 ARG A O 1
ATOM 2428 N N . GLY A 1 323 ? -13.764 -0.311 12.614 1.00 83.94 323 GLY A N 1
ATOM 2429 C CA . GLY A 1 323 ? -12.707 -1.100 13.237 1.00 83.94 323 GLY A CA 1
ATOM 2430 C C . GLY A 1 323 ? -12.424 -0.707 14.686 1.00 83.94 323 GLY A C 1
ATOM 2431 O O . GLY A 1 323 ? -12.647 0.421 15.110 1.00 83.94 323 GLY A O 1
ATOM 2432 N N . MET A 1 324 ? -11.917 -1.666 15.455 1.00 87.12 324 MET A N 1
ATOM 2433 C CA . MET A 1 324 ? -11.407 -1.452 16.808 1.00 87.12 324 MET A CA 1
ATOM 2434 C C . MET A 1 324 ? -10.105 -2.223 16.969 1.00 87.12 324 MET A C 1
ATOM 2436 O O . MET A 1 324 ? -9.968 -3.327 16.442 1.00 87.12 324 MET A O 1
ATOM 2440 N N . PHE A 1 325 ? -9.181 -1.672 17.749 1.00 89.88 325 PHE A N 1
ATOM 2441 C CA . PHE A 1 325 ? -7.953 -2.351 18.136 1.00 89.88 325 PHE A CA 1
ATOM 2442 C C . PHE A 1 325 ? -7.870 -2.419 19.662 1.00 89.88 325 PHE A C 1
ATOM 2444 O O . PHE A 1 325 ? -7.805 -1.391 20.334 1.00 89.88 325 PHE A O 1
ATOM 2451 N N . PHE A 1 326 ? -7.886 -3.636 20.211 1.00 89.06 326 PHE A N 1
ATOM 2452 C CA . PHE A 1 326 ? -7.706 -3.872 21.643 1.00 89.06 326 PHE A CA 1
ATOM 2453 C C . PHE A 1 326 ? -6.229 -4.110 21.955 1.00 89.06 326 PHE A C 1
ATOM 2455 O O . PHE A 1 326 ? -5.729 -5.226 21.824 1.00 89.06 326 PHE A O 1
ATOM 2462 N N . ALA A 1 327 ? -5.541 -3.058 22.400 1.00 89.38 327 ALA A N 1
ATOM 2463 C CA . ALA A 1 327 ? -4.159 -3.147 22.858 1.00 89.38 327 ALA A CA 1
ATOM 2464 C C . ALA A 1 327 ? -4.094 -3.780 24.260 1.00 89.38 327 ALA A C 1
ATOM 2466 O O . ALA A 1 327 ? -4.556 -3.190 25.239 1.00 89.38 327 ALA A O 1
ATOM 2467 N N . MET A 1 328 ? -3.518 -4.979 24.361 1.00 86.94 328 MET A N 1
ATOM 2468 C CA . MET A 1 328 ? -3.336 -5.682 25.634 1.00 86.94 328 MET A CA 1
ATOM 2469 C C . MET A 1 328 ? -1.948 -5.418 26.231 1.00 86.94 328 MET A C 1
ATOM 2471 O O . MET A 1 328 ? -0.979 -5.269 25.485 1.00 86.94 328 MET A O 1
ATOM 2475 N N . PRO A 1 329 ? -1.813 -5.380 27.570 1.00 85.19 329 PRO A N 1
ATOM 2476 C CA . PRO A 1 329 ? -0.504 -5.293 28.203 1.00 85.19 329 PRO A CA 1
ATOM 2477 C C . PRO A 1 329 ? 0.314 -6.556 27.911 1.00 85.19 329 PRO A C 1
ATOM 2479 O O . PRO A 1 329 ? -0.229 -7.657 27.856 1.00 85.19 329 PRO A O 1
ATOM 2482 N N . THR A 1 330 ? 1.634 -6.401 27.796 1.00 75.75 330 THR A N 1
ATOM 2483 C CA . THR A 1 330 ? 2.580 -7.448 27.355 1.00 75.75 330 THR A CA 1
ATOM 2484 C C . THR A 1 330 ? 2.553 -8.740 28.178 1.00 75.75 330 THR A C 1
ATOM 2486 O O . THR A 1 330 ? 2.985 -9.781 27.695 1.00 75.75 330 THR A O 1
ATOM 2489 N N . GLN A 1 331 ? 2.056 -8.690 29.417 1.00 70.50 331 GLN A N 1
ATOM 2490 C CA . GLN A 1 331 ? 1.990 -9.834 30.333 1.00 70.50 331 GLN A CA 1
ATOM 2491 C C . GLN A 1 331 ? 0.598 -10.486 30.419 1.00 70.50 331 GLN A C 1
ATOM 2493 O O . GLN A 1 331 ? 0.447 -11.504 31.094 1.00 70.50 331 GLN A O 1
ATOM 2498 N N . ALA A 1 332 ? -0.428 -9.923 29.771 1.00 67.94 332 ALA A N 1
ATOM 2499 C CA . ALA A 1 332 ? -1.770 -10.497 29.778 1.00 67.94 332 ALA A CA 1
ATOM 2500 C C . ALA A 1 332 ? -1.992 -11.379 28.548 1.00 67.94 332 ALA A C 1
ATOM 2502 O O . ALA A 1 332 ? -1.715 -10.982 27.419 1.00 67.94 332 ALA A O 1
ATOM 2503 N N . THR A 1 333 ? -2.557 -12.569 28.756 1.00 65.19 333 THR A N 1
ATOM 2504 C CA . THR A 1 333 ? -2.974 -13.413 27.633 1.00 65.19 333 THR A CA 1
ATOM 2505 C C . THR A 1 333 ? -4.191 -12.794 26.941 1.00 65.19 333 THR A C 1
ATOM 2507 O O . THR A 1 333 ? -5.206 -12.489 27.574 1.00 65.19 333 THR A O 1
ATOM 2510 N N . SER A 1 334 ? -4.117 -12.628 25.621 1.00 74.00 334 SER A N 1
ATOM 2511 C CA . SER A 1 334 ? -5.198 -12.028 24.827 1.00 74.00 334 SER A CA 1
ATOM 2512 C C . SER A 1 334 ? -6.447 -12.921 24.708 1.00 74.00 334 SER A C 1
ATOM 2514 O O . SER A 1 334 ? -7.485 -12.471 24.234 1.00 74.00 334 SER A O 1
ATOM 2516 N N . ASN A 1 335 ? -6.403 -14.166 25.194 1.00 76.44 335 ASN A N 1
ATOM 2517 C CA . ASN A 1 335 ? -7.504 -15.132 25.085 1.00 76.44 335 ASN A CA 1
ATOM 2518 C C . ASN A 1 335 ? -8.792 -14.663 25.783 1.00 76.44 335 ASN A C 1
ATOM 2520 O O . ASN A 1 335 ? -9.897 -14.839 25.258 1.00 76.44 335 ASN A O 1
ATOM 2524 N N . GLN A 1 336 ? -8.666 -14.042 26.962 1.00 79.38 336 GLN A N 1
ATOM 2525 C CA . GLN A 1 336 ? -9.833 -13.592 27.724 1.00 79.38 336 GLN A CA 1
ATOM 2526 C C . GLN A 1 336 ? -10.496 -12.371 27.073 1.00 79.38 336 GLN A C 1
ATOM 2528 O O . GLN A 1 336 ? -11.724 -12.326 26.972 1.00 79.38 336 GLN A O 1
ATOM 2533 N N . ILE A 1 337 ? -9.708 -11.397 26.598 1.00 84.81 337 ILE A N 1
ATOM 2534 C CA . ILE A 1 337 ? -10.262 -10.229 25.898 1.00 84.81 337 ILE A CA 1
ATOM 2535 C C . ILE A 1 337 ? -10.836 -10.621 24.537 1.00 84.81 337 ILE A C 1
ATOM 2537 O O . ILE A 1 337 ? -11.874 -10.091 24.150 1.00 84.81 337 ILE A O 1
ATOM 2541 N N . PHE A 1 338 ? -10.219 -11.587 23.849 1.00 85.88 338 PHE A N 1
ATOM 2542 C CA . PHE A 1 338 ? -10.704 -12.098 22.571 1.00 85.88 338 PHE A CA 1
ATOM 2543 C C . PHE A 1 338 ? -12.093 -12.712 22.733 1.00 85.88 338 PHE A C 1
ATOM 2545 O O . PHE A 1 338 ? -13.020 -12.320 22.035 1.00 85.88 338 PHE A O 1
ATOM 2552 N N . SER A 1 339 ? -12.273 -13.593 23.723 1.00 85.81 339 SER A N 1
ATOM 2553 C CA . SER A 1 339 ? -13.569 -14.231 23.993 1.00 85.81 339 SER A CA 1
ATOM 2554 C C . SER A 1 339 ? -14.656 -13.203 24.336 1.00 85.81 339 SER A C 1
ATOM 2556 O O . SER A 1 339 ? -15.770 -13.275 23.820 1.00 85.81 339 SER A O 1
ATOM 2558 N N . ARG A 1 340 ? -14.326 -12.199 25.162 1.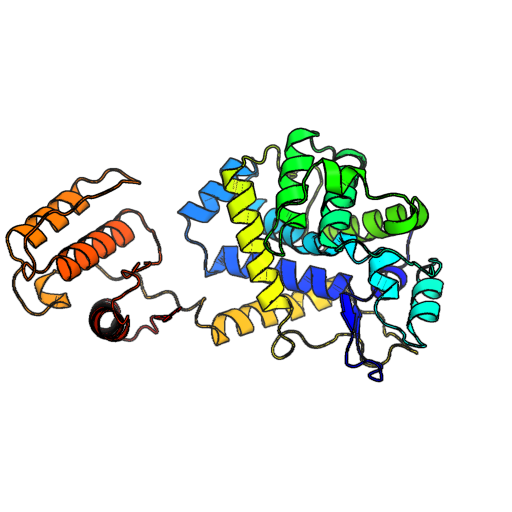00 87.19 340 ARG A N 1
ATOM 2559 C CA . ARG A 1 340 ? -15.257 -11.113 25.523 1.00 87.19 340 ARG A CA 1
ATOM 2560 C C . ARG A 1 340 ? -15.609 -10.234 24.326 1.00 87.19 340 ARG A C 1
ATOM 2562 O O . ARG A 1 340 ? -16.771 -9.894 24.141 1.00 87.19 340 ARG A O 1
ATOM 2569 N N . THR A 1 341 ? -14.622 -9.889 23.506 1.00 88.88 341 THR A N 1
ATOM 2570 C CA . THR A 1 341 ? -14.820 -9.069 22.303 1.00 88.88 341 THR A CA 1
ATOM 2571 C C . THR A 1 341 ? -15.616 -9.830 21.250 1.00 88.88 341 THR A C 1
ATOM 2573 O O . THR A 1 341 ? -16.523 -9.263 20.658 1.00 88.88 341 THR A O 1
ATOM 2576 N N . SER A 1 342 ? -15.362 -11.128 21.076 1.00 88.00 342 SER A N 1
ATOM 2577 C CA . SER A 1 342 ? -16.147 -11.996 20.197 1.00 88.00 342 SER A CA 1
ATOM 2578 C C . SER A 1 342 ? -17.616 -12.051 20.629 1.00 88.00 342 SER A C 1
ATOM 2580 O O . SER A 1 342 ? -18.498 -11.843 19.800 1.00 88.00 342 SER A O 1
ATOM 2582 N N . ALA A 1 343 ? -17.894 -12.228 21.927 1.00 88.00 343 ALA A N 1
ATOM 2583 C CA . ALA A 1 343 ? -19.262 -12.218 22.449 1.00 88.00 343 ALA A CA 1
ATOM 2584 C C . ALA A 1 343 ? -19.959 -10.856 22.268 1.00 88.00 343 ALA A C 1
ATOM 2586 O O . ALA A 1 343 ? -21.136 -10.814 21.911 1.00 88.00 343 ALA A O 1
ATOM 2587 N N . PHE A 1 344 ? -19.233 -9.755 22.487 1.00 88.94 344 PHE A N 1
ATOM 2588 C CA . PHE A 1 344 ? -19.715 -8.398 22.221 1.00 88.94 344 PHE A CA 1
ATOM 2589 C C . PHE A 1 344 ? -20.084 -8.219 20.738 1.00 88.94 344 PHE A C 1
ATOM 2591 O O . PHE A 1 344 ? -21.219 -7.858 20.431 1.00 88.94 344 PHE A O 1
ATOM 2598 N N . LEU A 1 345 ? -19.169 -8.548 19.820 1.00 87.38 345 LEU A N 1
ATOM 2599 C CA . LEU A 1 345 ? -19.374 -8.394 18.377 1.00 87.38 345 LEU A CA 1
ATOM 2600 C C . LEU A 1 345 ? -20.506 -9.286 17.852 1.00 87.38 345 LEU A C 1
ATOM 2602 O O . LEU A 1 345 ? -21.319 -8.815 17.065 1.00 87.38 345 LEU A O 1
ATOM 2606 N N . ALA A 1 346 ? -20.614 -10.530 18.330 1.00 86.50 346 ALA A N 1
ATOM 2607 C CA . ALA A 1 346 ? -21.669 -11.461 17.922 1.00 86.50 346 ALA A CA 1
ATOM 2608 C C . ALA A 1 346 ? -23.077 -10.978 18.303 1.00 86.50 346 ALA A C 1
ATOM 2610 O O . ALA A 1 346 ? -24.037 -11.222 17.575 1.00 86.50 346 ALA A O 1
ATOM 2611 N N . LYS A 1 347 ? -23.212 -10.289 19.443 1.00 86.62 347 LYS A N 1
ATOM 2612 C CA . LYS A 1 347 ? -24.480 -9.670 19.848 1.00 86.62 347 LYS A CA 1
ATOM 2613 C C . LYS A 1 347 ? -24.727 -8.339 19.147 1.00 86.62 347 LYS A C 1
ATOM 2615 O O . LYS A 1 347 ? -25.873 -8.020 18.854 1.00 86.62 347 LYS A O 1
ATOM 2620 N N . ARG A 1 348 ? -23.666 -7.563 18.902 1.00 81.25 348 ARG A N 1
ATOM 2621 C CA . ARG A 1 348 ? -23.747 -6.262 18.228 1.00 81.25 348 ARG A CA 1
ATOM 2622 C C . ARG A 1 348 ? -24.144 -6.403 16.760 1.00 81.25 348 ARG A C 1
ATOM 2624 O O . ARG A 1 348 ? -24.903 -5.569 16.272 1.00 81.25 348 ARG A O 1
ATOM 2631 N N . TYR A 1 349 ? -23.642 -7.435 16.089 1.00 80.81 349 TYR A N 1
ATOM 2632 C CA . TYR A 1 349 ? -23.822 -7.679 14.660 1.00 80.81 349 TYR A CA 1
ATOM 2633 C C . TYR A 1 349 ? -24.336 -9.112 14.425 1.00 80.81 349 TYR A C 1
ATOM 2635 O O . TYR A 1 349 ? -23.601 -9.985 13.956 1.00 80.81 349 TYR A O 1
ATOM 2643 N N . PRO A 1 350 ? -25.588 -9.406 14.826 1.00 75.69 350 PRO A N 1
ATOM 2644 C CA . PRO A 1 350 ? -26.129 -10.756 14.753 1.00 75.69 350 PRO A CA 1
ATOM 2645 C C . PRO A 1 350 ? -26.306 -11.194 13.296 1.00 75.69 350 PRO A C 1
ATOM 2647 O O . PRO A 1 350 ? -27.020 -10.556 12.529 1.00 75.69 350 PRO A O 1
ATOM 2650 N N . GLY A 1 351 ? -25.689 -12.320 12.931 1.00 71.88 351 GLY A N 1
ATOM 2651 C CA . GLY A 1 351 ? -25.746 -12.868 11.570 1.00 71.88 351 GLY A CA 1
ATOM 2652 C C . GLY A 1 351 ? -24.697 -12.301 10.611 1.00 71.88 351 GLY A C 1
ATOM 2653 O O . GLY A 1 351 ? -24.536 -12.851 9.523 1.00 71.88 351 GLY A O 1
ATOM 2654 N N . ASP A 1 352 ? -23.941 -11.286 11.033 1.00 71.19 352 ASP A N 1
ATOM 2655 C CA . ASP A 1 352 ? -22.819 -10.758 10.267 1.00 71.19 352 ASP A CA 1
ATOM 2656 C C . ASP A 1 352 ? -21.537 -11.523 10.590 1.00 71.19 352 ASP A C 1
ATOM 2658 O O . ASP A 1 352 ? -21.245 -11.884 11.735 1.00 71.19 352 ASP A O 1
ATOM 2662 N N . ALA A 1 353 ? -20.725 -11.738 9.562 1.00 65.69 353 ALA A N 1
ATOM 2663 C CA . ALA A 1 353 ? -19.377 -12.237 9.742 1.00 65.69 353 ALA A CA 1
ATOM 2664 C C . ALA A 1 353 ? -18.481 -11.082 10.207 1.00 65.69 353 ALA A C 1
ATOM 2666 O O . ALA A 1 353 ? -17.965 -10.309 9.403 1.00 65.69 353 ALA A O 1
ATOM 2667 N N . VAL A 1 354 ? -18.311 -10.947 11.524 1.00 68.81 354 VAL A N 1
ATOM 2668 C CA . VAL A 1 354 ? -17.357 -9.990 12.090 1.00 68.81 354 VAL A CA 1
ATOM 2669 C C . VAL A 1 354 ? -16.014 -10.669 12.273 1.00 68.81 354 VAL A C 1
ATOM 2671 O O . VAL A 1 354 ? -15.860 -11.584 13.086 1.00 68.81 354 VAL A O 1
ATOM 2674 N N . GLN A 1 355 ? -15.019 -10.199 11.531 1.00 72.69 355 GLN A N 1
ATOM 2675 C CA . GLN A 1 355 ? -13.680 -10.736 11.649 1.00 72.69 355 GLN A CA 1
ATOM 2676 C C . GLN A 1 355 ? -12.980 -10.187 12.895 1.00 72.69 355 GLN A C 1
ATOM 2678 O O . GLN A 1 355 ? -12.677 -8.999 12.995 1.00 72.69 355 GLN A O 1
ATOM 2683 N N . LEU A 1 356 ? -12.688 -11.079 13.840 1.00 77.38 356 LEU A N 1
ATOM 2684 C CA . LEU A 1 356 ? -11.835 -10.792 14.985 1.00 77.38 356 LEU A CA 1
ATOM 2685 C C . LEU A 1 356 ? -10.499 -11.506 14.790 1.00 77.38 356 LEU A C 1
ATOM 2687 O O . LEU A 1 356 ? -10.433 -12.734 14.799 1.00 77.38 356 LEU A O 1
ATOM 2691 N N . LEU A 1 357 ? -9.436 -10.727 14.612 1.00 75.19 357 LEU A N 1
ATOM 2692 C CA . LEU A 1 357 ? -8.079 -11.239 14.469 1.00 75.19 357 LEU A CA 1
ATOM 2693 C C . LEU A 1 357 ? -7.345 -11.136 15.803 1.00 75.19 357 LEU A C 1
ATOM 2695 O O . LEU A 1 357 ? -7.329 -10.082 16.437 1.00 75.19 357 LEU A O 1
ATOM 2699 N N . LEU A 1 358 ? -6.717 -12.237 16.210 1.00 71.00 358 LEU A N 1
ATOM 2700 C CA . LEU A 1 358 ? -5.746 -12.242 17.294 1.00 71.00 358 LEU A CA 1
ATOM 2701 C C . LEU A 1 358 ? -4.355 -12.116 16.672 1.00 71.00 358 LEU A C 1
ATOM 2703 O O . LEU A 1 358 ? -3.891 -13.041 16.012 1.00 71.00 358 LEU A O 1
ATOM 2707 N N . GLN A 1 359 ? -3.719 -10.962 16.852 1.00 63.12 359 GLN A N 1
ATOM 2708 C CA . GLN A 1 359 ? -2.322 -10.743 16.474 1.00 63.12 359 GLN A CA 1
ATOM 2709 C C . GLN A 1 359 ? -1.476 -10.731 17.752 1.00 63.12 359 GLN A C 1
ATOM 2711 O O . GLN A 1 359 ? -1.868 -10.100 18.738 1.00 63.12 359 GLN A O 1
ATOM 2716 N N . HIS A 1 360 ? -0.379 -11.490 17.749 1.00 49.66 360 HIS A N 1
ATOM 2717 C CA . HIS A 1 360 ? 0.566 -11.606 18.862 1.00 49.66 360 HIS A CA 1
ATOM 2718 C C . HIS A 1 360 ? 1.828 -10.801 18.597 1.00 49.66 360 HIS A C 1
ATOM 2720 O O . HIS A 1 360 ? 2.310 -10.856 17.442 1.00 49.66 360 HIS A O 1
#

pLDDT: mean 90.03, std 8.92, range [42.06, 98.81]

Foldseek 3Di:
DQDLLLQQLQFPADDPLPFQFTARLLLLLLLLLLLLLCCLVQFAFPVLLVVLCVQLVFDNVCSSLQLSLLLSLLQLLSLALLNLVPRPHPLSQVSCVSSVHHHDDDPDRDPSLLVQLQLQLVLCVPPLVADNQQSNLSSQLSSCLVPHRDDPVSNVPDDCNHGVPDSSSVSSNVSSVVSCVLSVHDSVRGRRHHDNVSSNSSSPSSNVSSVLSPDCVLNPGPARGSNDGDRDDSNVSSVSSSVSSVVSCVVVVSNQDFDLDDLDDLCQLPVDDQDPQLVVLLVCLVPPPDDDDDDRDDDPPNPVLSSVVSNVVSNCNVVVHDDDDDDDDPPDDCVVVQVVVVSSVCSRRPPTDDDDDDDD

Sequence (360 aa):
MTDELSLQCLWGKWGQPDDPSFHPLVCHMIDVGVVAEALLARVLPSSTRHLLQCGLGVTPQALSSQIAWLASIHDLGKASPAFQGLVENVWVPSLLQRAGLVAYDMTERPPHGRISGKSVRDILCRDWGFDRETAITVAAAVGGHHGLFPSASEVKSISELHDGGPSWDTIRGAITQAMATVFGVSADEKPTQCDSTTAVILAGLVAVADWIGSNTEFFRYAVAHADRPEPVDLAVYRDHAARQAVTALSGLGWNQLPHEALPLDFQHVFGFAPNALQEAALHVADVLPGPGLVIVEAPMGEGKTEAAQALADAVLHRHHLRGMFFAMPTQATSNQIFSRTSAFLAKRYPGDAVQLLLQH